Protein AF-A0A7G5IM42-F1 (afdb_monomer)

Structure (mmCIF, N/CA/C/O backbone):
data_AF-A0A7G5IM42-F1
#
_entry.id   AF-A0A7G5IM42-F1
#
loop_
_atom_site.group_PDB
_atom_site.id
_atom_site.type_symbol
_atom_site.label_atom_id
_atom_site.label_alt_id
_atom_site.label_comp_id
_atom_site.label_asym_id
_atom_site.label_entity_id
_atom_site.label_seq_id
_atom_site.pdbx_PDB_ins_code
_atom_site.Cartn_x
_atom_site.Cartn_y
_atom_site.Cartn_z
_atom_site.occupancy
_atom_site.B_iso_or_equiv
_atom_site.auth_seq_id
_atom_site.auth_comp_id
_atom_site.auth_asym_id
_atom_site.auth_atom_id
_atom_site.pdbx_PDB_model_num
ATOM 1 N N . MET A 1 1 ? 29.946 -33.349 -18.309 1.00 30.14 1 MET A N 1
ATOM 2 C CA . MET A 1 1 ? 29.446 -33.311 -19.700 1.00 30.14 1 MET A CA 1
ATOM 3 C C . MET A 1 1 ? 28.509 -32.118 -19.797 1.00 30.14 1 MET A C 1
ATOM 5 O O . MET A 1 1 ? 27.459 -32.143 -19.175 1.00 30.14 1 MET A O 1
ATOM 9 N N . ASN A 1 2 ? 28.968 -31.032 -20.428 1.00 26.09 2 ASN A N 1
ATOM 10 C CA . ASN A 1 2 ? 28.241 -29.763 -20.518 1.00 26.09 2 ASN A CA 1
ATOM 11 C C . ASN A 1 2 ? 27.103 -29.884 -21.534 1.00 26.09 2 ASN A C 1
ATOM 13 O O . ASN A 1 2 ? 27.356 -29.976 -22.734 1.00 26.09 2 ASN A O 1
ATOM 17 N N . SER A 1 3 ? 25.866 -29.864 -21.049 1.00 25.95 3 SER A N 1
ATOM 18 C CA . SER A 1 3 ? 24.672 -29.734 -21.879 1.00 25.95 3 SER A CA 1
ATOM 19 C C . SER A 1 3 ? 24.614 -28.312 -22.437 1.00 25.95 3 SER A C 1
ATOM 21 O O . SER A 1 3 ? 24.335 -27.360 -21.713 1.00 25.95 3 SER A O 1
ATOM 23 N N . ALA A 1 4 ? 24.940 -28.167 -23.720 1.00 30.94 4 ALA A N 1
ATOM 24 C CA . ALA A 1 4 ? 24.801 -26.926 -24.464 1.00 30.94 4 ALA A CA 1
ATOM 25 C C . ALA A 1 4 ? 23.310 -26.603 -24.648 1.00 30.94 4 ALA A C 1
ATOM 27 O O . ALA A 1 4 ? 22.618 -27.236 -25.444 1.00 30.94 4 ALA A O 1
ATOM 28 N N . THR A 1 5 ? 22.811 -25.626 -23.893 1.00 31.80 5 THR A N 1
ATOM 29 C CA . THR A 1 5 ? 21.487 -25.035 -24.095 1.00 31.80 5 THR A CA 1
ATOM 30 C C . THR A 1 5 ? 21.494 -24.292 -25.432 1.00 31.80 5 THR A C 1
ATOM 32 O O . THR A 1 5 ? 22.251 -23.342 -25.620 1.00 31.80 5 THR A O 1
ATOM 35 N N . HIS A 1 6 ? 20.703 -24.775 -26.385 1.00 40.12 6 HIS A N 1
ATOM 36 C CA . HIS A 1 6 ? 20.582 -24.238 -27.741 1.00 40.12 6 HIS A CA 1
ATOM 37 C C . HIS A 1 6 ? 20.163 -22.748 -27.726 1.00 40.12 6 HIS A C 1
ATOM 39 O O . HIS A 1 6 ? 19.198 -22.418 -27.032 1.00 40.12 6 HIS A O 1
ATOM 45 N N . PRO A 1 7 ? 20.819 -21.843 -28.480 1.00 46.72 7 PRO A N 1
ATOM 46 C CA . PRO A 1 7 ? 20.288 -20.504 -28.722 1.00 46.72 7 PRO A CA 1
ATOM 47 C C . PRO A 1 7 ? 19.037 -20.566 -29.626 1.00 46.72 7 PRO A C 1
ATOM 49 O O . PRO A 1 7 ? 18.953 -21.392 -30.529 1.00 46.72 7 PRO A O 1
ATOM 52 N N . MET A 1 8 ? 18.062 -19.708 -29.303 1.00 52.50 8 MET A N 1
ATOM 53 C CA . MET A 1 8 ? 16.699 -19.514 -29.846 1.00 52.50 8 MET A CA 1
ATOM 54 C C . MET A 1 8 ? 16.321 -20.117 -31.217 1.00 52.50 8 MET A C 1
ATOM 56 O O . MET A 1 8 ? 17.014 -19.933 -32.213 1.00 52.50 8 MET A O 1
ATOM 60 N N . ALA A 1 9 ? 15.087 -20.635 -31.305 1.00 45.53 9 ALA A N 1
ATOM 61 C CA . ALA A 1 9 ? 14.331 -20.738 -32.557 1.00 45.53 9 ALA A CA 1
ATOM 62 C C . ALA A 1 9 ? 13.643 -19.389 -32.860 1.00 45.53 9 ALA A C 1
ATOM 64 O O . ALA A 1 9 ? 12.803 -18.928 -32.083 1.00 45.53 9 ALA A O 1
ATOM 65 N N . ILE A 1 10 ? 14.014 -18.737 -33.964 1.00 52.78 10 ILE A N 1
ATOM 66 C CA . ILE A 1 10 ? 13.471 -17.435 -34.390 1.00 52.78 10 ILE A CA 1
ATOM 67 C C . ILE A 1 10 ? 12.559 -17.645 -35.609 1.00 52.78 10 ILE A C 1
ATOM 69 O O . ILE A 1 10 ? 12.854 -18.479 -36.464 1.00 52.78 10 ILE A O 1
ATOM 73 N N . GLY A 1 11 ? 11.442 -16.908 -35.654 1.00 48.94 11 GLY A N 1
ATOM 74 C CA . GLY A 1 11 ? 10.555 -16.800 -36.821 1.00 48.94 11 GLY A CA 1
ATOM 75 C C . GLY A 1 11 ? 11.180 -16.003 -37.976 1.00 48.94 11 GLY A C 1
ATOM 76 O O . GLY A 1 11 ? 12.297 -15.513 -37.849 1.00 48.94 11 GLY A O 1
ATOM 77 N N . GLU A 1 12 ? 10.465 -15.913 -39.103 1.00 47.50 12 GLU A N 1
ATOM 78 C CA . GLU A 1 12 ? 11.009 -15.543 -40.421 1.00 47.50 12 GLU A CA 1
ATOM 79 C C . GLU A 1 12 ? 11.880 -14.265 -40.478 1.00 47.50 12 GLU A C 1
ATOM 81 O O . GLU A 1 12 ? 11.541 -13.235 -39.884 1.00 47.50 12 GLU A O 1
ATOM 86 N N . PRO A 1 13 ? 12.970 -14.292 -41.274 1.00 50.22 13 PRO A N 1
ATOM 87 C CA . PRO A 1 13 ? 13.882 -13.174 -41.454 1.00 50.22 13 PRO A CA 1
ATOM 88 C C . PRO A 1 13 ? 13.286 -12.168 -42.441 1.00 50.22 13 PRO A C 1
ATOM 90 O O . PRO A 1 13 ? 13.592 -12.169 -43.630 1.00 50.22 13 PRO A O 1
ATOM 93 N N . ALA A 1 14 ? 12.432 -11.276 -41.953 1.00 49.34 14 ALA A N 1
ATOM 94 C CA . ALA A 1 14 ? 12.036 -10.114 -42.733 1.00 49.34 14 ALA A CA 1
ATOM 95 C C . ALA A 1 14 ? 11.824 -8.891 -41.837 1.00 49.34 14 ALA A C 1
ATOM 97 O O . ALA A 1 14 ? 10.707 -8.495 -41.522 1.00 49.34 14 ALA A O 1
ATOM 98 N N . LEU A 1 15 ? 12.911 -8.160 -41.571 1.00 54.78 15 LEU A N 1
ATOM 99 C CA . LEU A 1 15 ? 12.815 -6.704 -41.414 1.00 54.78 15 LEU A CA 1
ATOM 100 C C . LEU A 1 15 ? 12.564 -6.030 -42.783 1.00 54.78 15 LEU A C 1
ATOM 102 O O . LEU A 1 15 ? 12.930 -4.878 -42.994 1.00 54.78 15 LEU A O 1
ATOM 106 N N . ALA A 1 16 ? 11.920 -6.698 -43.739 1.00 47.19 16 ALA A N 1
ATOM 107 C CA . ALA A 1 16 ? 11.627 -6.167 -45.062 1.00 47.19 16 ALA A CA 1
ATOM 108 C C . ALA A 1 16 ? 10.122 -5.891 -45.178 1.00 47.19 16 ALA A C 1
ATOM 110 O O . ALA A 1 16 ? 9.322 -6.818 -45.157 1.00 47.19 16 ALA A O 1
ATOM 111 N N . GLY A 1 17 ? 9.760 -4.608 -45.283 1.00 45.75 17 GLY A N 1
ATOM 112 C CA . GLY A 1 17 ? 8.404 -4.160 -45.615 1.00 45.75 17 GLY A CA 1
ATOM 113 C C . GLY A 1 17 ? 7.797 -3.156 -44.630 1.00 45.75 17 GLY A C 1
ATOM 114 O O . GLY A 1 17 ? 7.563 -3.502 -43.478 1.00 45.75 17 GLY A O 1
ATOM 115 N N . GLY A 1 18 ? 7.518 -1.946 -45.134 1.00 47.78 18 GLY A N 1
ATOM 116 C CA . GLY A 1 18 ? 6.535 -0.992 -44.599 1.00 47.78 18 GLY A CA 1
ATOM 117 C C . GLY A 1 18 ? 7.008 -0.061 -43.482 1.00 47.78 18 GLY A C 1
ATOM 118 O O . GLY A 1 18 ? 7.550 -0.509 -42.486 1.00 47.78 18 GLY A O 1
ATOM 119 N N . ASP A 1 19 ? 6.741 1.233 -43.647 1.00 47.75 19 ASP A N 1
ATOM 120 C CA . ASP A 1 19 ? 6.700 2.269 -42.605 1.00 47.75 19 ASP A CA 1
ATOM 121 C C . ASP A 1 19 ? 8.033 2.721 -41.997 1.00 47.75 19 ASP A C 1
ATOM 123 O O . ASP A 1 19 ? 8.301 2.411 -40.848 1.00 47.75 19 ASP A O 1
ATOM 127 N N . GLY A 1 20 ? 8.843 3.484 -42.755 1.00 56.38 20 GLY A N 1
ATOM 128 C CA . GLY A 1 20 ? 9.668 4.649 -42.333 1.00 56.38 20 GLY A CA 1
ATOM 129 C C . GLY A 1 20 ? 10.532 4.630 -41.052 1.00 56.38 20 GLY A C 1
ATOM 130 O O . GLY A 1 20 ? 11.192 5.624 -40.750 1.00 56.38 20 GLY A O 1
ATOM 131 N N . LEU A 1 21 ? 10.545 3.548 -40.284 1.00 56.84 21 LEU A N 1
ATOM 132 C CA . LEU A 1 21 ? 11.098 3.456 -38.948 1.00 56.84 21 LEU A CA 1
ATOM 133 C C . LEU A 1 21 ? 12.557 3.012 -39.045 1.00 56.84 21 LEU A C 1
ATOM 135 O O . LEU A 1 21 ? 12.870 2.035 -39.736 1.00 56.84 21 LEU A O 1
ATOM 139 N N . PRO A 1 22 ? 13.474 3.687 -38.334 1.00 72.94 22 PRO A N 1
ATOM 140 C CA . PRO A 1 22 ? 14.873 3.298 -38.315 1.00 72.94 22 PRO A CA 1
ATOM 141 C C . PRO A 1 22 ? 15.066 1.825 -37.919 1.00 72.94 22 PRO A C 1
ATOM 143 O O . PRO A 1 22 ? 14.448 1.339 -36.975 1.00 72.94 22 PRO A O 1
ATOM 146 N N . LEU A 1 23 ? 15.998 1.126 -38.578 1.00 69.81 23 LEU A N 1
ATOM 147 C CA . LEU A 1 23 ? 16.261 -0.311 -38.372 1.00 69.81 23 LEU A CA 1
ATOM 148 C C . LEU A 1 23 ? 16.529 -0.701 -36.905 1.00 69.81 23 LEU A C 1
ATOM 150 O O . LEU A 1 23 ? 16.162 -1.792 -36.480 1.00 69.81 23 LEU A O 1
ATOM 154 N N . HIS A 1 24 ? 17.116 0.201 -36.110 1.00 71.38 24 HIS A N 1
ATOM 155 C CA . HIS A 1 24 ? 17.321 -0.025 -34.675 1.00 71.38 24 HIS A CA 1
ATOM 156 C C . HIS A 1 24 ? 16.005 -0.094 -33.885 1.00 71.38 24 HIS A C 1
ATOM 158 O O . HIS A 1 24 ? 15.920 -0.866 -32.939 1.00 71.38 24 HIS A O 1
ATOM 164 N N . VAL A 1 25 ? 14.979 0.677 -34.266 1.00 69.62 25 VAL A N 1
ATOM 165 C CA . VAL A 1 25 ? 13.656 0.670 -33.614 1.00 69.62 25 VAL A CA 1
ATOM 166 C C . VAL A 1 25 ? 12.950 -0.652 -33.892 1.00 69.62 25 VAL A C 1
ATOM 168 O O . VAL A 1 25 ? 12.466 -1.299 -32.974 1.00 69.62 25 VAL A O 1
ATOM 171 N N . ARG A 1 26 ? 13.008 -1.123 -35.138 1.00 71.88 26 ARG A N 1
ATOM 172 C CA . ARG A 1 26 ? 12.371 -2.382 -35.547 1.00 71.88 26 ARG A CA 1
ATOM 173 C C . ARG A 1 26 ? 13.014 -3.603 -34.890 1.00 71.88 26 ARG A C 1
ATOM 175 O O . ARG A 1 26 ? 12.310 -4.511 -34.460 1.00 71.88 26 ARG A O 1
ATOM 182 N N . LEU A 1 27 ? 14.343 -3.596 -34.752 1.00 80.62 27 LEU A N 1
ATOM 183 C CA . LEU A 1 27 ? 15.065 -4.623 -33.999 1.00 80.62 27 LEU A CA 1
ATOM 184 C C . LEU A 1 27 ? 14.654 -4.632 -32.516 1.00 80.62 27 LEU A C 1
ATOM 186 O O . LEU A 1 27 ? 14.473 -5.701 -31.938 1.00 80.62 27 LEU A O 1
ATOM 190 N N . LYS A 1 28 ? 14.464 -3.454 -31.904 1.00 79.94 28 LYS A N 1
ATOM 191 C CA . LYS A 1 28 ? 13.975 -3.346 -30.520 1.00 79.94 28 LYS A CA 1
ATOM 192 C C . LYS A 1 28 ? 12.569 -3.913 -30.376 1.00 79.94 28 LYS A C 1
ATOM 194 O O . LYS A 1 28 ? 12.343 -4.716 -29.475 1.00 79.94 28 LYS A O 1
ATOM 199 N N . ASP A 1 29 ? 11.658 -3.540 -31.268 1.00 75.81 29 ASP A N 1
ATOM 200 C CA . ASP A 1 29 ? 10.269 -3.999 -31.226 1.00 75.81 29 ASP A CA 1
ATOM 201 C C . ASP A 1 29 ? 10.167 -5.517 -31.382 1.00 75.81 29 ASP A C 1
ATOM 203 O O . ASP A 1 29 ? 9.409 -6.159 -30.657 1.00 75.81 29 ASP A O 1
ATOM 207 N N . GLU A 1 30 ? 10.971 -6.119 -32.262 1.00 80.94 30 GLU A N 1
ATOM 208 C CA . GLU A 1 30 ? 11.004 -7.574 -32.423 1.00 80.94 30 GLU A CA 1
ATOM 209 C C . GLU A 1 30 ? 11.494 -8.289 -31.160 1.00 80.94 30 GLU A C 1
ATOM 211 O O . GLU A 1 30 ? 10.894 -9.279 -30.724 1.00 80.94 30 GLU A O 1
ATOM 216 N N . ILE A 1 31 ? 12.540 -7.751 -30.523 1.00 80.06 31 ILE A N 1
ATOM 217 C CA . ILE A 1 31 ? 13.049 -8.295 -29.264 1.00 80.06 31 ILE A CA 1
ATOM 218 C C . ILE A 1 31 ? 11.988 -8.179 -28.164 1.00 80.06 31 ILE A C 1
ATOM 220 O O . ILE A 1 31 ? 11.685 -9.164 -27.492 1.00 80.06 31 ILE A O 1
ATOM 224 N N . ILE A 1 32 ? 11.348 -7.015 -28.035 1.00 75.38 32 ILE A N 1
ATOM 225 C CA . ILE A 1 32 ? 10.284 -6.771 -27.052 1.00 75.38 32 ILE A CA 1
ATOM 226 C C . ILE A 1 32 ? 9.081 -7.694 -27.292 1.00 75.38 32 ILE A C 1
ATOM 228 O O . ILE A 1 32 ? 8.549 -8.264 -26.337 1.00 75.38 32 ILE A O 1
ATOM 232 N N . ARG A 1 33 ? 8.655 -7.892 -28.548 1.00 75.56 33 ARG A N 1
ATOM 233 C CA . ARG A 1 33 ? 7.572 -8.829 -28.899 1.00 75.56 33 ARG A CA 1
ATOM 234 C C . ARG A 1 33 ? 7.917 -10.264 -28.513 1.00 75.56 33 ARG A C 1
ATOM 236 O O . ARG A 1 33 ? 7.066 -10.968 -27.969 1.00 75.56 33 ARG A O 1
ATOM 243 N N . GLY A 1 34 ? 9.156 -10.693 -28.746 1.00 73.94 34 GLY A N 1
ATOM 244 C CA . GLY A 1 34 ? 9.619 -12.025 -28.358 1.00 73.94 34 GLY A CA 1
ATOM 245 C C . GLY A 1 34 ? 9.649 -12.238 -26.842 1.00 73.94 34 GLY A C 1
ATOM 246 O O . GLY A 1 34 ? 9.213 -13.286 -26.372 1.00 73.94 34 GLY A O 1
ATOM 247 N N . VAL A 1 35 ? 10.072 -11.232 -26.070 1.00 72.75 35 VAL A N 1
ATOM 248 C CA . VAL A 1 35 ? 10.015 -11.289 -24.598 1.00 72.75 35 VAL A CA 1
ATOM 249 C C . VAL A 1 35 ? 8.563 -11.328 -24.106 1.00 72.75 35 VAL A C 1
ATOM 251 O O . VAL A 1 35 ? 8.205 -12.186 -23.306 1.00 72.75 35 VAL A O 1
ATOM 254 N N . ARG A 1 36 ? 7.690 -10.448 -24.617 1.00 68.12 36 ARG A N 1
ATOM 255 C CA . ARG A 1 36 ? 6.281 -10.355 -24.181 1.00 68.12 36 ARG A CA 1
ATOM 256 C C . ARG A 1 36 ? 5.444 -11.588 -24.512 1.00 68.12 36 ARG A C 1
ATOM 258 O O . ARG A 1 36 ? 4.561 -11.939 -23.742 1.00 68.12 36 ARG A O 1
ATOM 265 N N . SER A 1 37 ? 5.709 -12.227 -25.648 1.00 69.69 37 SER A N 1
ATOM 266 C CA . SER A 1 37 ? 5.020 -13.460 -26.058 1.00 69.69 37 SER A CA 1
ATOM 267 C C . SER A 1 37 ? 5.516 -14.709 -25.319 1.00 69.69 37 SER A C 1
ATOM 269 O O . SER A 1 37 ? 4.988 -15.792 -25.545 1.00 69.69 37 SER A O 1
ATOM 271 N N . GLY A 1 38 ? 6.541 -14.587 -24.466 1.00 68.25 38 GLY A N 1
ATOM 272 C CA . GLY A 1 38 ? 7.175 -15.723 -23.793 1.00 68.25 38 GLY A CA 1
ATOM 273 C C . GLY A 1 38 ? 8.080 -16.563 -24.701 1.00 68.25 38 GLY A C 1
ATOM 274 O O . GLY A 1 38 ? 8.662 -17.540 -24.234 1.00 68.25 38 GLY A O 1
ATOM 275 N N . ARG A 1 39 ? 8.249 -16.175 -25.976 1.00 74.88 39 ARG A N 1
ATOM 276 C CA . ARG A 1 39 ? 9.179 -16.815 -26.923 1.00 74.88 39 ARG A CA 1
ATOM 277 C C . ARG A 1 39 ? 10.628 -16.702 -26.445 1.00 74.88 39 ARG A C 1
ATOM 279 O O . ARG A 1 39 ? 11.421 -17.609 -26.679 1.00 74.88 39 ARG A O 1
ATOM 286 N N . PHE A 1 40 ? 10.968 -15.602 -25.774 1.00 79.06 40 PHE A N 1
ATOM 287 C CA . PHE A 1 40 ? 12.271 -15.388 -25.149 1.00 79.06 40 PHE A CA 1
ATOM 288 C C . PHE A 1 40 ? 12.130 -15.512 -23.631 1.00 79.06 40 PHE A C 1
ATOM 290 O O . PHE A 1 40 ? 11.517 -14.664 -22.984 1.00 79.06 40 PHE A O 1
ATOM 297 N N . GLN A 1 41 ? 12.671 -16.594 -23.068 1.00 73.88 41 GLN A N 1
ATOM 298 C CA . GLN A 1 41 ? 12.570 -16.872 -21.637 1.00 73.88 41 GLN A CA 1
ATOM 299 C C . GLN A 1 41 ? 13.534 -15.999 -20.827 1.00 73.88 41 GLN A C 1
ATOM 301 O O . GLN A 1 41 ? 14.668 -15.753 -21.242 1.00 73.88 41 GLN A O 1
ATOM 306 N N . ALA A 1 42 ? 13.102 -15.575 -19.641 1.00 72.25 42 ALA A N 1
ATOM 307 C CA . ALA A 1 42 ? 13.937 -14.883 -18.663 1.00 72.25 42 ALA A CA 1
ATOM 308 C C . ALA A 1 42 ? 15.260 -15.626 -18.403 1.00 72.25 42 ALA A C 1
ATOM 310 O O . ALA A 1 42 ? 15.268 -16.844 -18.231 1.00 72.25 42 ALA A O 1
ATOM 311 N N . GLY A 1 43 ? 16.378 -14.898 -18.374 1.00 75.75 43 GLY A N 1
ATOM 312 C CA . GLY A 1 43 ? 17.709 -15.460 -18.126 1.00 75.75 43 GLY A CA 1
ATOM 313 C C . GLY A 1 43 ? 18.301 -16.260 -19.292 1.00 75.75 43 GLY A C 1
ATOM 314 O O . GLY A 1 43 ? 19.457 -16.678 -19.209 1.00 75.75 43 GLY A O 1
ATOM 315 N N . SER A 1 44 ? 17.560 -16.456 -20.390 1.00 81.00 44 SER A N 1
ATOM 316 C CA . SER A 1 44 ? 18.113 -17.075 -21.598 1.00 81.00 44 SER A CA 1
ATOM 317 C C . SER A 1 44 ? 19.034 -16.0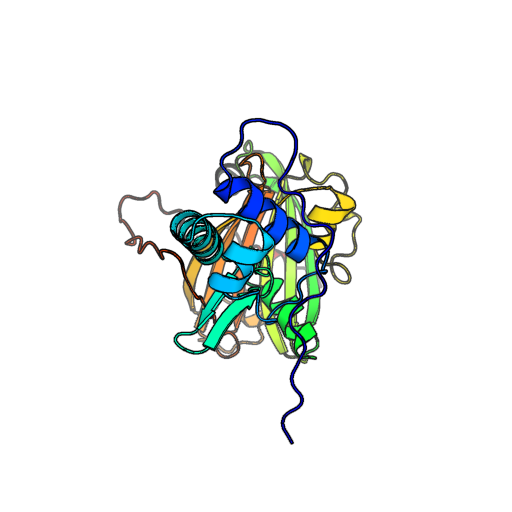95 -22.343 1.00 81.00 44 SER A C 1
ATOM 319 O O . SER A 1 44 ? 18.768 -14.888 -22.364 1.00 81.00 44 SER A O 1
ATOM 321 N N . PRO A 1 45 ? 20.146 -16.569 -22.932 1.00 83.50 45 PRO A N 1
ATOM 322 C CA . PRO A 1 45 ? 21.004 -15.724 -23.753 1.00 83.50 45 PRO A CA 1
ATOM 323 C C . PRO A 1 45 ? 20.279 -15.320 -25.040 1.00 83.50 45 PRO A C 1
ATOM 325 O O . PRO A 1 45 ? 19.633 -16.150 -25.683 1.00 83.50 45 PRO A O 1
ATOM 328 N N . ILE A 1 46 ? 20.427 -14.058 -25.445 1.00 86.06 46 ILE A N 1
ATOM 329 C CA . ILE A 1 46 ? 20.079 -13.648 -26.810 1.00 86.06 46 ILE A CA 1
ATOM 330 C C . ILE A 1 46 ? 21.233 -13.971 -27.766 1.00 86.06 46 ILE A C 1
ATOM 332 O O . ILE A 1 46 ? 22.354 -14.254 -27.336 1.00 86.06 46 ILE A O 1
ATOM 336 N N . LEU A 1 47 ? 20.966 -13.896 -29.072 1.00 85.12 47 LEU A N 1
ATOM 337 C CA . LEU A 1 47 ? 22.013 -13.963 -30.091 1.00 85.12 47 LEU A CA 1
ATOM 338 C C . LEU A 1 47 ? 23.087 -12.894 -29.840 1.00 85.12 47 LEU A C 1
ATOM 340 O O . LEU A 1 47 ? 22.789 -11.770 -29.425 1.00 85.12 47 LEU A O 1
ATOM 344 N N . SER A 1 48 ? 24.339 -13.236 -30.132 1.00 84.75 48 SER A N 1
ATOM 345 C CA . SER A 1 48 ? 25.453 -12.292 -30.068 1.00 84.75 48 SER A CA 1
ATOM 346 C C . SER A 1 48 ? 25.269 -11.137 -31.057 1.00 84.75 48 SER A C 1
ATOM 348 O O . SER A 1 48 ? 24.559 -11.254 -32.056 1.00 84.75 48 SER A O 1
ATOM 350 N N . GLU A 1 49 ? 25.970 -10.018 -30.834 1.00 86.19 49 GLU A N 1
ATOM 351 C CA . GLU A 1 49 ? 25.944 -8.877 -31.765 1.00 86.19 49 GLU A CA 1
ATOM 352 C C . GLU A 1 49 ? 26.223 -9.299 -33.213 1.00 86.19 49 GLU A C 1
ATOM 354 O O . GLU A 1 49 ? 25.583 -8.793 -34.131 1.00 86.19 49 GLU A O 1
ATOM 359 N N . ARG A 1 50 ? 27.172 -10.224 -33.413 1.00 83.31 50 ARG A N 1
ATOM 360 C CA . ARG A 1 50 ? 27.551 -10.728 -34.738 1.00 83.31 50 ARG A CA 1
ATOM 361 C C . ARG A 1 50 ? 26.404 -11.507 -35.378 1.00 83.31 50 ARG A C 1
ATOM 363 O O . ARG A 1 50 ? 26.052 -11.229 -36.517 1.00 83.31 50 ARG A O 1
ATOM 370 N N . GLU A 1 51 ? 25.799 -12.421 -34.630 1.00 82.56 51 GLU A N 1
ATOM 371 C CA . GLU A 1 51 ? 24.673 -13.232 -35.103 1.00 82.56 51 GLU A CA 1
ATOM 372 C C . GLU A 1 51 ? 23.437 -12.368 -35.387 1.00 82.56 51 GLU A C 1
ATOM 374 O O . GLU A 1 51 ? 22.747 -12.594 -36.373 1.00 82.56 51 GLU A O 1
ATOM 379 N N . LEU A 1 52 ? 23.188 -11.322 -34.592 1.00 83.62 52 LEU A N 1
ATOM 380 C CA . LEU A 1 52 ? 22.120 -10.352 -34.855 1.00 83.62 52 LEU A CA 1
ATOM 381 C C . LEU A 1 52 ? 22.383 -9.517 -36.115 1.00 83.62 52 LEU A C 1
ATOM 383 O O . LEU A 1 52 ? 21.441 -9.228 -36.851 1.00 83.62 52 LEU A O 1
ATOM 387 N N . CYS A 1 53 ? 23.639 -9.140 -36.383 1.00 84.25 53 CYS A N 1
ATOM 388 C CA . CYS A 1 53 ? 24.005 -8.455 -37.628 1.00 84.25 53 CYS A CA 1
ATOM 389 C C . CYS A 1 53 ? 23.734 -9.341 -38.849 1.00 84.25 53 CYS A C 1
ATOM 391 O O . CYS A 1 53 ? 23.170 -8.864 -39.830 1.00 84.25 53 CYS A O 1
ATOM 393 N N . GLU A 1 54 ? 24.121 -10.618 -38.772 1.00 81.12 54 GLU A N 1
ATOM 394 C CA . GLU A 1 54 ? 23.944 -11.607 -39.842 1.00 81.12 54 GLU A CA 1
ATOM 395 C C . GLU A 1 54 ? 22.463 -11.933 -40.069 1.00 81.12 54 GLU A C 1
ATOM 397 O O . GLU A 1 54 ? 21.994 -11.915 -41.204 1.00 81.12 54 GLU A O 1
ATOM 402 N N . HIS A 1 55 ? 21.710 -12.166 -38.994 1.00 75.44 55 HIS A N 1
ATOM 403 C CA . HIS A 1 55 ? 20.314 -12.594 -39.065 1.00 75.44 55 HIS A CA 1
ATOM 404 C C . HIS A 1 55 ? 19.368 -11.487 -39.551 1.00 75.44 55 HIS A C 1
ATOM 406 O O . HIS A 1 55 ? 18.444 -11.747 -40.316 1.00 75.44 55 HIS A O 1
ATOM 412 N N . TYR A 1 56 ? 19.601 -10.244 -39.121 1.00 73.44 56 TYR A N 1
ATOM 413 C CA . TYR A 1 56 ? 18.729 -9.107 -39.430 1.00 73.44 56 TYR A CA 1
ATOM 414 C C . TYR A 1 56 ? 19.294 -8.164 -40.505 1.00 73.44 56 TYR A C 1
ATOM 416 O O . TYR A 1 56 ? 18.666 -7.149 -40.801 1.00 73.44 56 TYR A O 1
ATOM 424 N N . ALA A 1 57 ? 20.461 -8.481 -41.083 1.00 78.12 57 ALA A N 1
ATOM 425 C CA . ALA A 1 57 ? 21.155 -7.674 -42.093 1.00 78.12 57 ALA A CA 1
ATOM 426 C C . ALA A 1 57 ? 21.319 -6.191 -41.689 1.00 78.12 57 ALA A C 1
ATOM 428 O O . ALA A 1 57 ? 21.094 -5.268 -42.474 1.00 78.12 57 ALA A O 1
ATOM 429 N N . VAL A 1 58 ? 21.707 -5.950 -40.434 1.00 81.44 58 VAL A N 1
ATOM 430 C CA . VAL A 1 58 ? 21.869 -4.611 -39.841 1.00 81.44 58 VAL A CA 1
ATOM 431 C C . VAL A 1 58 ? 23.324 -4.337 -39.468 1.00 81.44 58 VAL A C 1
ATOM 433 O O . VAL A 1 58 ? 24.083 -5.243 -39.132 1.00 81.44 58 VAL A O 1
ATOM 436 N N . SER A 1 59 ? 23.725 -3.061 -39.490 1.00 84.88 59 SER A N 1
ATOM 437 C CA . SER A 1 59 ? 25.087 -2.677 -39.104 1.00 84.88 59 SER A CA 1
ATOM 438 C C . SER A 1 59 ? 25.367 -2.972 -37.625 1.00 84.88 59 SER A C 1
ATOM 440 O O . SER A 1 59 ? 24.486 -2.854 -36.767 1.00 84.88 59 SER A O 1
ATOM 442 N N . ARG A 1 60 ? 26.632 -3.245 -37.289 1.00 86.00 60 ARG A N 1
ATOM 443 C CA . ARG A 1 60 ? 27.054 -3.454 -35.895 1.00 86.00 60 ARG A CA 1
ATOM 444 C C . ARG A 1 60 ? 26.744 -2.257 -34.997 1.00 86.00 60 ARG A C 1
ATOM 446 O O . ARG A 1 60 ? 26.355 -2.438 -33.848 1.00 86.00 60 ARG A O 1
ATOM 453 N N . THR A 1 61 ? 26.859 -1.037 -35.518 1.00 84.19 61 THR A N 1
ATOM 454 C CA . THR A 1 61 ? 26.508 0.197 -34.795 1.00 84.19 61 THR A CA 1
ATOM 455 C C . THR A 1 61 ? 25.014 0.242 -34.461 1.00 84.19 61 THR A C 1
ATOM 457 O O . THR A 1 61 ? 24.634 0.629 -33.358 1.00 84.19 61 THR A O 1
ATOM 460 N N . THR A 1 62 ? 24.165 -0.214 -35.385 1.00 81.25 62 THR A N 1
ATOM 461 C CA . THR A 1 62 ? 22.710 -0.324 -35.212 1.00 81.25 62 THR A CA 1
ATOM 462 C C . THR A 1 62 ? 22.338 -1.361 -34.153 1.00 81.25 62 THR A C 1
ATOM 464 O O . THR A 1 62 ? 21.540 -1.055 -33.268 1.00 81.25 62 THR A O 1
ATOM 467 N N . VAL A 1 63 ? 22.953 -2.549 -34.196 1.00 86.62 63 VAL A N 1
ATOM 468 C CA . VAL A 1 63 ? 22.739 -3.611 -33.197 1.00 86.62 63 VAL A CA 1
ATOM 469 C C . VAL A 1 63 ? 23.205 -3.167 -31.817 1.00 86.62 63 VAL A C 1
ATOM 471 O O . VAL A 1 63 ? 22.451 -3.276 -30.855 1.00 86.62 63 VAL A O 1
ATOM 474 N N . ARG A 1 64 ? 24.411 -2.591 -31.714 1.00 85.69 64 ARG A N 1
ATOM 475 C CA . ARG A 1 64 ? 24.946 -2.082 -30.443 1.00 85.69 64 ARG A CA 1
ATOM 476 C C . ARG A 1 64 ? 24.047 -1.024 -29.827 1.00 85.69 64 ARG A C 1
ATOM 478 O O . ARG A 1 64 ? 23.807 -1.075 -28.627 1.00 85.69 64 ARG A O 1
ATOM 485 N N . LYS A 1 65 ? 23.526 -0.099 -30.639 1.00 82.25 65 LYS A N 1
ATOM 486 C CA . LYS A 1 65 ? 22.571 0.911 -30.173 1.00 82.25 65 LYS A CA 1
ATOM 487 C C . LYS A 1 65 ? 21.273 0.269 -29.676 1.00 82.25 65 LYS A C 1
ATOM 489 O O . LYS A 1 65 ? 20.829 0.588 -28.583 1.00 82.25 65 LYS A O 1
ATOM 494 N N . ALA A 1 66 ? 20.693 -0.662 -30.435 1.00 82.12 66 ALA A N 1
ATOM 495 C CA . ALA A 1 66 ? 19.464 -1.347 -30.038 1.00 82.12 66 ALA A CA 1
ATOM 496 C C . ALA A 1 66 ? 19.632 -2.148 -28.735 1.00 82.12 66 ALA A C 1
ATOM 498 O O . ALA A 1 66 ? 18.791 -2.048 -27.846 1.00 82.12 66 ALA A O 1
ATOM 499 N N . ILE A 1 67 ? 20.732 -2.894 -28.595 1.00 87.31 67 ILE A N 1
ATOM 500 C CA . ILE A 1 67 ? 21.047 -3.636 -27.368 1.00 87.31 67 ILE A CA 1
ATOM 501 C C . ILE A 1 67 ? 21.275 -2.673 -26.204 1.00 87.31 67 ILE A C 1
ATOM 503 O O . ILE A 1 67 ? 20.709 -2.887 -25.139 1.00 87.31 67 ILE A O 1
ATOM 507 N N . ALA A 1 68 ? 22.059 -1.607 -26.393 1.00 80.19 68 ALA A N 1
ATOM 508 C CA . ALA A 1 68 ? 22.302 -0.618 -25.346 1.00 80.19 68 ALA A CA 1
ATOM 509 C C . ALA A 1 68 ? 20.994 0.023 -24.861 1.00 80.19 68 ALA A C 1
ATOM 511 O O . ALA A 1 68 ? 20.776 0.109 -23.656 1.00 80.19 68 ALA A O 1
ATOM 512 N N . ASP A 1 69 ? 20.098 0.388 -25.781 1.00 76.38 69 ASP A N 1
ATOM 513 C CA . ASP A 1 69 ? 18.778 0.923 -25.449 1.00 76.38 69 ASP A CA 1
ATOM 514 C C . ASP A 1 69 ? 17.921 -0.088 -24.672 1.00 76.38 69 ASP A C 1
ATOM 516 O O . ASP A 1 69 ? 17.226 0.290 -23.735 1.00 76.38 69 ASP A O 1
ATOM 520 N N . LEU A 1 70 ? 17.940 -1.369 -25.055 1.00 77.69 70 LEU A N 1
ATOM 521 C CA . LEU A 1 70 ? 17.165 -2.423 -24.389 1.00 77.69 70 LEU A CA 1
ATOM 522 C C . LEU A 1 70 ? 17.735 -2.795 -23.018 1.00 77.69 70 LEU A C 1
ATOM 524 O O . LEU A 1 70 ? 16.967 -3.104 -22.111 1.00 77.69 70 LEU A O 1
ATOM 528 N N . VAL A 1 71 ? 19.058 -2.738 -22.858 1.00 78.81 71 VAL A N 1
ATOM 529 C CA . VAL A 1 71 ? 19.728 -2.882 -21.561 1.00 78.81 71 VAL A CA 1
ATOM 530 C C . VAL A 1 71 ? 19.391 -1.695 -20.666 1.00 78.81 71 VAL A C 1
ATOM 532 O O . VAL A 1 71 ? 19.013 -1.881 -19.514 1.00 78.81 71 VAL A O 1
ATOM 535 N N . HIS A 1 72 ? 19.454 -0.475 -21.204 1.00 68.94 72 HIS A N 1
ATOM 536 C CA . HIS A 1 72 ? 19.070 0.733 -20.479 1.00 68.94 72 HIS A CA 1
ATOM 537 C C . HIS A 1 72 ? 17.591 0.711 -20.061 1.00 68.94 72 HIS A C 1
ATOM 539 O O . HIS A 1 72 ? 17.262 1.085 -18.941 1.00 68.94 72 HIS A O 1
ATOM 545 N N . ALA A 1 73 ? 16.709 0.221 -20.934 1.00 60.88 73 ALA A N 1
ATOM 546 C CA . ALA A 1 73 ? 15.279 0.081 -20.673 1.00 60.88 73 ALA A CA 1
ATOM 547 C C . ALA A 1 73 ? 14.905 -1.171 -19.848 1.00 60.88 73 ALA A C 1
ATOM 549 O O . ALA A 1 73 ? 13.719 -1.422 -19.645 1.00 60.88 73 ALA A O 1
ATOM 550 N N . GLY A 1 74 ? 15.881 -1.970 -19.396 1.00 63.97 74 GLY A N 1
ATOM 551 C CA . GLY A 1 74 ? 15.656 -3.118 -18.510 1.00 63.97 74 GLY A CA 1
ATOM 552 C C . GLY A 1 74 ? 15.047 -4.363 -19.167 1.00 63.97 74 GLY A C 1
ATOM 553 O O . GLY A 1 74 ? 14.633 -5.275 -18.461 1.00 63.97 74 GLY A O 1
ATOM 554 N N . TRP A 1 75 ? 14.991 -4.431 -20.502 1.00 70.81 75 TRP A N 1
ATOM 555 C CA . TRP A 1 75 ? 14.539 -5.622 -21.241 1.00 70.81 75 TRP A CA 1
ATOM 556 C C . TRP A 1 75 ? 15.630 -6.690 -21.364 1.00 70.81 75 TRP A C 1
ATOM 558 O O . TRP A 1 75 ? 15.331 -7.871 -21.536 1.00 70.81 75 TRP A O 1
ATOM 568 N N . LEU A 1 76 ? 16.897 -6.280 -21.291 1.00 83.44 76 LEU A N 1
ATOM 569 C CA . LEU A 1 76 ? 18.078 -7.136 -21.387 1.00 83.44 76 LEU A CA 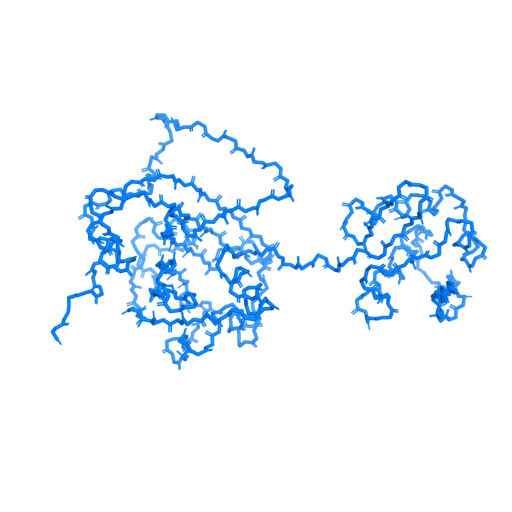1
ATOM 570 C C . LEU A 1 76 ? 19.080 -6.781 -20.280 1.00 83.44 76 LEU A C 1
ATOM 572 O O . LEU A 1 76 ? 19.059 -5.674 -19.747 1.00 83.44 76 LEU A O 1
ATOM 576 N N . TYR A 1 77 ? 20.016 -7.679 -19.988 1.00 77.38 77 TYR A N 1
ATOM 577 C CA . TYR A 1 77 ? 21.219 -7.355 -19.215 1.00 77.38 77 TYR A CA 1
ATOM 578 C C . TYR A 1 77 ? 22.456 -7.977 -19.860 1.00 77.38 77 TYR A C 1
ATOM 580 O O . TYR A 1 77 ? 22.391 -9.032 -20.491 1.00 77.38 77 TYR A O 1
ATOM 588 N N . SER A 1 78 ? 23.600 -7.316 -19.703 1.00 80.88 78 SER A N 1
ATOM 589 C CA . SER A 1 78 ? 24.874 -7.773 -20.261 1.00 80.88 78 SER A CA 1
ATOM 590 C C . SER A 1 78 ? 25.811 -8.224 -19.152 1.00 80.88 78 SER A C 1
ATOM 592 O O . SER A 1 78 ? 26.020 -7.508 -18.175 1.00 80.88 78 SER A O 1
ATOM 594 N N . VAL A 1 79 ? 26.417 -9.396 -19.326 1.00 77.75 79 VAL A N 1
ATOM 595 C CA . VAL A 1 79 ? 27.446 -9.923 -18.428 1.00 77.75 79 VAL A CA 1
ATOM 596 C C . VAL A 1 79 ? 28.769 -9.942 -19.180 1.00 77.75 79 VAL A C 1
ATOM 598 O O . VAL A 1 79 ? 28.911 -10.623 -20.200 1.00 77.75 79 VAL A O 1
ATOM 601 N N . SER A 1 80 ? 29.743 -9.178 -18.678 1.00 75.44 80 SER A N 1
ATOM 602 C CA . SER A 1 80 ? 31.055 -9.042 -19.317 1.00 75.44 80 SER A CA 1
ATOM 603 C C . SER A 1 80 ? 31.692 -10.414 -19.562 1.00 75.44 80 SER A C 1
ATOM 605 O O . SER A 1 80 ? 31.750 -11.252 -18.662 1.00 75.44 80 SER A O 1
ATOM 607 N N . GLY A 1 81 ? 32.106 -10.665 -20.806 1.00 76.81 81 GLY A N 1
ATOM 608 C CA . GLY A 1 81 ? 32.702 -11.934 -21.236 1.00 76.81 81 GLY A CA 1
ATOM 609 C C . GLY A 1 81 ? 31.742 -13.125 -21.363 1.00 76.81 81 GLY A C 1
ATOM 610 O O . GLY A 1 81 ? 32.181 -14.184 -21.799 1.00 76.81 81 GLY A O 1
ATOM 611 N N . LYS A 1 82 ? 30.453 -12.982 -21.015 1.00 74.44 82 LYS A N 1
ATOM 612 C CA . LYS A 1 82 ? 29.456 -14.070 -21.090 1.00 74.44 82 LYS A CA 1
ATOM 613 C C . LYS A 1 82 ? 28.321 -13.813 -22.083 1.00 74.44 82 LYS A C 1
ATOM 615 O O . LYS A 1 82 ? 27.699 -14.771 -22.524 1.00 74.44 82 LYS A O 1
ATOM 620 N N . GLY A 1 83 ? 28.074 -12.555 -22.449 1.00 84.38 83 GLY A N 1
ATOM 621 C CA . GLY A 1 83 ? 27.084 -12.178 -23.461 1.00 84.38 83 GLY A CA 1
ATOM 622 C C . GLY A 1 83 ? 25.935 -11.340 -22.905 1.00 84.38 83 GLY A C 1
ATOM 623 O O . GLY A 1 83 ? 26.021 -10.793 -21.802 1.00 84.38 83 GLY A O 1
ATOM 624 N N . THR A 1 84 ? 24.870 -11.224 -23.692 1.00 83.25 84 THR A N 1
ATOM 625 C CA . THR A 1 84 ? 23.650 -10.493 -23.336 1.00 83.25 84 THR A CA 1
ATOM 626 C C . THR A 1 84 ? 22.512 -11.483 -23.156 1.00 83.25 84 THR A C 1
ATOM 628 O O . THR A 1 84 ? 22.368 -12.435 -23.921 1.00 83.25 84 THR A O 1
ATOM 631 N N . PHE A 1 85 ? 21.708 -11.257 -22.131 1.00 84.69 85 PHE A N 1
ATOM 632 C CA . PHE A 1 85 ? 20.659 -12.160 -21.698 1.00 84.69 85 PHE A CA 1
ATOM 633 C C . PHE A 1 85 ? 19.340 -11.405 -21.641 1.00 84.69 85 PHE A C 1
ATOM 635 O O . PHE A 1 85 ? 19.308 -10.199 -21.373 1.00 84.69 85 PHE A O 1
ATOM 642 N N . VAL A 1 86 ? 18.254 -12.130 -21.893 1.00 83.50 86 VAL A N 1
ATOM 643 C CA . VAL A 1 86 ? 16.896 -11.656 -21.647 1.00 83.50 86 VAL A CA 1
ATOM 644 C C . VAL A 1 86 ? 16.814 -11.354 -20.166 1.00 83.50 86 VAL A C 1
ATOM 646 O O . VAL A 1 86 ? 16.985 -12.258 -19.341 1.00 83.50 86 VAL A O 1
ATOM 649 N N . ALA A 1 87 ? 16.596 -10.085 -19.818 1.00 74.69 87 ALA A N 1
ATOM 650 C CA . ALA A 1 87 ? 16.269 -9.780 -18.442 1.00 74.69 87 ALA A CA 1
ATOM 651 C C . ALA A 1 87 ? 15.048 -10.618 -18.101 1.00 74.69 87 ALA A C 1
ATOM 653 O O . ALA A 1 87 ? 14.147 -10.774 -18.932 1.00 74.69 87 ALA A O 1
ATOM 654 N N . SER A 1 88 ? 14.998 -11.161 -16.883 1.00 60.69 88 SER A N 1
ATOM 655 C CA . SER A 1 88 ? 13.681 -11.430 -16.322 1.00 60.69 88 SER A CA 1
ATOM 656 C C . SER A 1 88 ? 12.848 -10.205 -16.651 1.00 60.69 88 SER A C 1
ATOM 658 O O . SER A 1 88 ? 13.385 -9.107 -16.431 1.00 60.69 88 SER A O 1
ATOM 660 N N . PRO A 1 89 ? 11.637 -10.355 -17.250 1.00 43.53 89 PRO A N 1
ATOM 661 C CA . PRO A 1 89 ? 10.776 -9.196 -17.421 1.00 43.53 89 PRO A CA 1
ATOM 662 C C . PRO A 1 89 ? 10.898 -8.480 -16.096 1.00 43.53 89 PRO A C 1
ATOM 664 O O . PRO A 1 89 ? 10.880 -9.205 -15.084 1.00 43.53 89 PRO A O 1
ATOM 667 N N . PRO A 1 90 ? 11.163 -7.154 -16.069 1.00 35.12 90 PRO A N 1
ATOM 668 C CA . PRO A 1 90 ? 11.058 -6.477 -14.803 1.00 35.12 90 PRO A CA 1
ATOM 669 C C . PRO A 1 90 ? 9.737 -7.017 -14.307 1.00 35.12 90 PRO A C 1
ATOM 671 O O . PRO A 1 90 ? 8.706 -6.878 -14.987 1.00 35.12 90 PRO A O 1
ATOM 674 N N . LEU A 1 91 ? 9.761 -7.758 -13.191 1.00 33.75 91 LEU A N 1
ATOM 675 C CA . LEU A 1 91 ? 8.536 -7.809 -12.458 1.00 33.75 91 LEU A CA 1
ATOM 676 C C . LEU A 1 91 ? 8.225 -6.312 -12.413 1.00 33.75 91 LEU A C 1
ATOM 678 O O . LEU A 1 91 ? 9.112 -5.473 -12.179 1.00 33.75 91 LEU A O 1
ATOM 682 N N . LYS A 1 92 ? 7.026 -5.932 -12.830 1.00 32.34 92 LYS A N 1
ATOM 683 C CA . LYS A 1 92 ? 6.505 -4.666 -12.355 1.00 32.34 92 LYS A CA 1
ATOM 684 C C . LYS A 1 92 ? 6.440 -4.882 -10.834 1.00 32.34 92 LYS A C 1
ATOM 686 O O . LYS A 1 92 ? 5.420 -5.299 -10.310 1.00 32.34 92 LYS A O 1
ATOM 691 N N . GLN A 1 93 ? 7.613 -4.793 -10.214 1.00 30.80 93 GLN A N 1
ATOM 692 C CA . GLN A 1 93 ? 8.047 -5.213 -8.900 1.00 30.80 93 GLN A CA 1
ATOM 693 C C . GLN A 1 93 ? 8.451 -3.910 -8.272 1.00 30.80 93 GLN A C 1
ATOM 695 O O . GLN A 1 93 ? 9.457 -3.324 -8.648 1.00 30.80 93 GLN A O 1
ATOM 700 N N . GLU A 1 94 ? 7.669 -3.321 -7.408 1.00 38.94 94 GLU A N 1
ATOM 701 C CA . GLU A 1 94 ? 6.255 -3.466 -7.138 1.00 38.94 94 GLU A CA 1
ATOM 702 C C . GLU A 1 94 ? 5.896 -2.039 -6.742 1.00 38.94 94 GLU A C 1
ATOM 704 O O . GLU A 1 94 ? 6.623 -1.428 -5.954 1.00 38.94 94 GLU A O 1
ATOM 709 N N . ILE A 1 95 ? 4.800 -1.471 -7.239 1.00 37.03 95 ILE A N 1
ATOM 710 C CA . ILE A 1 95 ? 4.272 -0.247 -6.615 1.00 37.03 95 ILE A CA 1
ATOM 711 C C . ILE A 1 95 ? 3.540 -0.698 -5.348 1.00 37.03 95 ILE A C 1
ATOM 713 O O . ILE A 1 95 ? 2.346 -0.511 -5.224 1.00 37.03 95 ILE A O 1
ATOM 717 N N . GLU A 1 96 ? 4.222 -1.444 -4.480 1.00 50.97 96 GLU A N 1
ATOM 718 C CA . GLU A 1 96 ? 3.663 -2.190 -3.358 1.00 50.97 96 GLU A CA 1
ATOM 719 C C . GLU A 1 96 ? 4.818 -2.758 -2.505 1.00 50.97 96 GLU A C 1
ATOM 721 O O . GLU A 1 96 ? 5.260 -3.882 -2.749 1.00 50.97 96 GLU A O 1
ATOM 726 N N . PRO A 1 97 ? 5.279 -2.090 -1.434 1.00 48.25 97 PRO A N 1
ATOM 727 C CA . PRO A 1 97 ? 6.224 -2.693 -0.504 1.00 48.25 97 PRO A CA 1
ATOM 728 C C . PRO A 1 97 ? 5.644 -3.931 0.201 1.00 48.25 97 PRO A C 1
ATOM 730 O O . PRO A 1 97 ? 6.415 -4.709 0.750 1.00 48.25 97 PRO A O 1
ATOM 733 N N . LEU A 1 98 ? 4.314 -4.158 0.184 1.00 45.91 98 LEU A N 1
ATOM 734 C CA . LEU A 1 98 ? 3.698 -5.305 0.870 1.00 45.91 98 LEU A CA 1
ATOM 735 C C . LEU A 1 98 ? 3.008 -6.357 -0.010 1.00 45.91 98 LEU A C 1
ATOM 737 O O . LEU A 1 98 ? 2.998 -7.523 0.375 1.00 45.91 98 LEU A O 1
ATOM 741 N N . VAL A 1 99 ? 2.419 -6.036 -1.162 1.00 45.66 99 VAL A N 1
ATOM 742 C CA . VAL A 1 99 ? 1.945 -7.110 -2.069 1.00 45.66 99 VAL A CA 1
ATOM 743 C C . VAL A 1 99 ? 3.093 -7.697 -2.840 1.00 45.66 99 VAL A C 1
ATOM 745 O O . VAL A 1 99 ? 3.076 -8.889 -3.121 1.00 45.66 99 VAL A O 1
ATOM 748 N N . GLY A 1 100 ? 4.111 -6.892 -3.079 1.00 51.34 100 GLY A N 1
ATOM 749 C CA . GLY A 1 100 ? 5.321 -7.407 -3.618 1.00 51.34 100 GLY A CA 1
ATOM 750 C C . GLY A 1 100 ? 6.017 -8.425 -2.767 1.00 51.34 100 GLY A C 1
ATOM 751 O O . GLY A 1 100 ? 6.167 -9.589 -3.125 1.00 51.34 100 GLY A O 1
ATOM 752 N N . PHE A 1 101 ? 6.180 -8.017 -1.522 1.00 51.38 101 PHE A N 1
ATOM 753 C CA . PHE A 1 101 ? 6.491 -8.892 -0.420 1.00 51.38 101 PHE A CA 1
ATOM 754 C C . PHE A 1 101 ? 5.507 -10.071 -0.301 1.00 51.38 101 PHE A C 1
ATOM 756 O O . PHE A 1 101 ? 5.946 -11.198 -0.182 1.00 51.38 101 PHE A O 1
ATOM 763 N N . SER A 1 102 ? 4.183 -9.899 -0.400 1.00 52.81 102 SER A N 1
ATOM 764 C CA . SER A 1 102 ? 3.236 -11.028 -0.274 1.00 52.81 102 SER A CA 1
ATOM 765 C C . SER A 1 102 ? 3.335 -12.034 -1.428 1.00 52.81 102 SER A C 1
ATOM 767 O O . SER A 1 102 ? 3.209 -13.236 -1.205 1.00 52.81 102 SER A O 1
ATOM 769 N N . ALA A 1 103 ? 3.530 -11.565 -2.660 1.00 56.53 103 ALA A N 1
ATOM 770 C CA . ALA A 1 103 ? 3.698 -12.402 -3.840 1.00 56.53 103 ALA A CA 1
ATOM 771 C C . ALA A 1 103 ? 5.071 -13.087 -3.829 1.00 56.53 103 ALA A C 1
ATOM 773 O O . ALA A 1 103 ? 5.141 -14.282 -4.102 1.00 56.53 103 ALA A O 1
ATOM 774 N N . ASP A 1 104 ? 6.134 -12.376 -3.444 1.00 54.00 104 ASP A N 1
ATOM 775 C CA . ASP A 1 104 ? 7.472 -12.936 -3.237 1.00 54.00 104 ASP A CA 1
ATOM 776 C C . ASP A 1 104 ? 7.511 -13.961 -2.113 1.00 54.00 104 ASP A C 1
ATOM 778 O O . ASP A 1 104 ? 8.048 -15.046 -2.302 1.00 54.00 104 ASP A O 1
ATOM 782 N N . LEU A 1 105 ? 6.906 -13.669 -0.964 1.00 61.88 105 LEU A N 1
ATOM 783 C CA . LEU A 1 105 ? 6.838 -14.600 0.156 1.00 61.88 105 LEU A CA 1
ATOM 784 C C . LEU A 1 105 ? 6.069 -15.863 -0.228 1.00 61.88 105 LEU A C 1
ATOM 786 O O . LEU A 1 105 ? 6.535 -16.964 0.051 1.00 61.88 105 LEU A O 1
ATOM 790 N N . ARG A 1 106 ? 4.947 -15.730 -0.949 1.00 62.00 106 ARG A N 1
ATOM 791 C CA . ARG A 1 106 ? 4.232 -16.894 -1.493 1.00 62.00 106 ARG A CA 1
ATOM 792 C C . ARG A 1 106 ? 5.077 -17.659 -2.513 1.00 62.00 106 ARG A C 1
ATOM 794 O O . ARG A 1 106 ? 5.087 -18.885 -2.467 1.00 62.00 106 ARG A O 1
ATOM 801 N N . ARG A 1 107 ? 5.825 -16.971 -3.389 1.00 57.16 107 ARG A N 1
ATOM 802 C CA . ARG A 1 107 ? 6.804 -17.599 -4.304 1.00 57.16 107 ARG A CA 1
ATOM 803 C C . ARG A 1 107 ? 7.913 -18.336 -3.545 1.00 57.16 107 ARG A C 1
ATOM 805 O O . ARG A 1 107 ? 8.385 -19.362 -4.018 1.00 57.16 107 ARG A O 1
ATOM 812 N N . GLN A 1 108 ? 8.293 -17.843 -2.370 1.00 52.28 108 GLN A N 1
ATOM 813 C CA . GLN A 1 108 ? 9.245 -18.472 -1.449 1.00 52.28 108 GLN A CA 1
ATOM 814 C C . GLN A 1 108 ? 8.604 -19.568 -0.573 1.00 52.28 108 GLN A C 1
ATOM 816 O O . GLN A 1 108 ? 9.277 -20.137 0.282 1.00 52.28 108 GLN A O 1
ATOM 821 N N . GLY A 1 109 ? 7.318 -19.885 -0.774 1.00 56.19 109 GLY A N 1
ATOM 822 C CA . GLY A 1 109 ? 6.595 -20.921 -0.029 1.00 56.19 109 GLY A CA 1
ATOM 823 C C . GLY A 1 109 ? 6.143 -20.507 1.375 1.00 56.19 109 GLY A C 1
ATOM 824 O O . GLY A 1 109 ? 5.680 -21.353 2.137 1.00 56.19 109 GLY A O 1
ATOM 825 N N . LEU A 1 110 ? 6.259 -19.227 1.732 1.00 62.84 110 LEU A N 1
ATOM 826 C CA . LEU A 1 110 ? 5.828 -18.702 3.024 1.00 62.84 110 LEU A CA 1
ATOM 827 C C . LEU A 1 110 ? 4.333 -18.364 2.993 1.00 62.84 110 LEU A C 1
ATOM 829 O O . LEU A 1 110 ? 3.833 -17.716 2.067 1.00 62.84 110 LEU A O 1
ATOM 833 N N . SER A 1 111 ? 3.606 -18.798 4.027 1.00 70.88 111 SER A N 1
ATOM 834 C CA . SER A 1 111 ? 2.185 -18.492 4.172 1.00 70.88 111 SER A CA 1
ATOM 835 C C . SER A 1 111 ? 1.996 -17.018 4.521 1.00 70.88 111 SER A C 1
ATOM 837 O O . SER A 1 111 ? 2.598 -16.504 5.465 1.00 70.88 111 SER A O 1
ATOM 839 N N . VAL A 1 112 ? 1.153 -16.337 3.742 1.00 77.56 112 VAL A N 1
ATOM 840 C CA . VAL A 1 112 ? 0.767 -14.943 3.976 1.00 77.56 112 VAL A CA 1
ATOM 841 C C . VAL A 1 112 ? -0.728 -14.888 4.218 1.00 77.56 112 VAL A C 1
ATOM 843 O O . VAL A 1 112 ? -1.519 -15.125 3.299 1.00 77.56 112 VAL A O 1
ATOM 846 N N . GLU A 1 113 ? -1.095 -14.529 5.439 1.00 84.31 113 GLU A N 1
ATOM 847 C CA . GLU A 1 113 ? -2.475 -14.404 5.890 1.00 84.31 113 GLU A CA 1
ATOM 848 C C . GLU A 1 113 ? -2.834 -12.930 6.051 1.00 84.31 113 GLU A C 1
ATOM 850 O O . GLU A 1 113 ? -2.037 -12.116 6.525 1.00 84.31 113 GLU A O 1
ATOM 855 N N . THR A 1 114 ? -4.045 -12.573 5.634 1.00 87.44 114 THR A N 1
ATOM 856 C CA . THR A 1 114 ? -4.576 -11.216 5.759 1.00 87.44 114 THR A CA 1
ATOM 857 C C . THR A 1 114 ? -5.806 -11.248 6.646 1.00 87.44 114 THR A C 1
ATOM 859 O O . THR A 1 114 ? -6.760 -11.965 6.364 1.00 87.44 114 THR A O 1
ATOM 862 N N . ARG A 1 115 ? -5.797 -10.435 7.701 1.00 91.88 115 ARG A N 1
ATOM 863 C CA . ARG A 1 115 ? -6.973 -10.149 8.520 1.00 91.88 115 ARG A CA 1
ATOM 864 C C . ARG A 1 115 ? -7.413 -8.718 8.249 1.00 91.88 115 ARG A C 1
ATOM 866 O O . ARG A 1 115 ? -6.665 -7.781 8.523 1.00 91.88 115 ARG A O 1
ATOM 873 N N . VAL A 1 116 ? -8.619 -8.548 7.717 1.00 94.00 116 VAL A N 1
ATOM 874 C CA . VAL A 1 116 ? -9.239 -7.226 7.572 1.00 94.00 116 VAL A CA 1
ATOM 875 C C . VAL A 1 116 ? -9.646 -6.730 8.961 1.00 94.00 116 VAL A C 1
ATOM 877 O O . VAL A 1 116 ? -10.309 -7.446 9.706 1.00 94.00 116 VAL A O 1
ATOM 880 N N . LEU A 1 117 ? -9.186 -5.533 9.323 1.00 94.06 117 LEU A N 1
ATOM 881 C CA . LEU A 1 117 ? -9.502 -4.855 10.583 1.00 94.06 117 LEU A CA 1
ATOM 882 C C . LEU A 1 117 ? -10.684 -3.900 10.393 1.00 94.06 117 LEU A C 1
ATOM 884 O O . LEU A 1 117 ? -11.631 -3.929 11.168 1.00 94.06 117 LEU A O 1
ATOM 888 N N . THR A 1 118 ? -10.645 -3.115 9.315 1.00 94.81 118 THR A N 1
ATOM 889 C CA . THR A 1 118 ? -11.696 -2.162 8.941 1.00 94.81 118 THR A CA 1
ATOM 890 C C . THR A 1 118 ? -11.865 -2.180 7.434 1.00 94.81 118 THR A C 1
ATOM 892 O O . THR A 1 118 ? -10.869 -2.201 6.710 1.00 94.81 118 THR A O 1
ATOM 895 N N . PHE A 1 119 ? -13.104 -2.135 6.952 1.00 96.19 119 PHE A N 1
ATOM 896 C CA . PHE A 1 119 ? -13.396 -1.919 5.540 1.00 96.19 119 PHE A CA 1
ATOM 897 C C . PHE A 1 119 ? -14.699 -1.139 5.398 1.00 96.19 119 PHE A C 1
ATOM 899 O O . PHE A 1 119 ? -15.781 -1.682 5.606 1.00 96.19 119 PHE A O 1
ATOM 906 N N . GLN A 1 120 ? -14.589 0.163 5.149 1.00 96.81 120 GLN A N 1
ATOM 907 C CA . GLN A 1 120 ? -15.726 1.076 5.234 1.00 96.81 120 GLN A CA 1
ATOM 908 C C . GLN A 1 120 ? -15.579 2.270 4.296 1.00 96.81 120 GLN A C 1
ATOM 910 O O . GLN A 1 120 ? -14.482 2.588 3.835 1.00 96.81 120 GLN A O 1
ATOM 915 N N . ARG A 1 121 ? -16.696 2.954 4.055 1.00 97.62 121 ARG A N 1
ATOM 916 C CA . ARG A 1 121 ? -16.723 4.268 3.415 1.00 97.62 121 ARG A CA 1
ATOM 917 C C . ARG A 1 121 ? -16.545 5.358 4.472 1.00 97.62 121 ARG A C 1
ATOM 919 O O . ARG A 1 121 ? -17.177 5.297 5.524 1.00 97.62 121 ARG A O 1
ATOM 926 N N . ILE A 1 122 ? -15.714 6.344 4.165 1.00 97.56 122 ILE A N 1
ATOM 927 C CA . ILE A 1 122 ? -15.508 7.575 4.933 1.00 97.56 122 ILE A CA 1
ATOM 928 C C . ILE A 1 122 ? -15.567 8.778 3.984 1.00 97.56 122 ILE A C 1
ATOM 930 O O . ILE A 1 122 ? -15.462 8.616 2.767 1.00 97.56 122 ILE A O 1
ATOM 934 N N . ASP A 1 123 ? -15.680 9.980 4.537 1.00 97.56 123 ASP A N 1
ATOM 935 C CA . ASP A 1 123 ? -15.556 11.218 3.769 1.00 97.56 123 ASP A CA 1
ATOM 936 C C . ASP A 1 123 ? -14.121 11.755 3.868 1.00 97.56 123 ASP A C 1
ATOM 938 O O . ASP A 1 123 ? -13.494 11.689 4.927 1.00 97.56 123 ASP A O 1
ATOM 942 N N . ALA A 1 124 ? -13.586 12.267 2.758 1.00 96.38 124 ALA A N 1
ATOM 943 C CA . ALA A 1 124 ? -12.245 12.838 2.709 1.00 96.38 124 ALA A CA 1
ATOM 944 C C . ALA A 1 124 ? -12.161 14.105 3.571 1.00 96.38 124 ALA A C 1
ATOM 946 O O . ALA A 1 124 ? -12.848 15.091 3.294 1.00 96.38 124 ALA A O 1
ATOM 947 N N . ASP A 1 125 ? -11.272 14.102 4.561 1.00 95.19 125 ASP A N 1
ATOM 948 C CA . ASP A 1 125 ? -10.803 15.334 5.191 1.00 95.19 125 ASP A CA 1
ATOM 949 C C . ASP A 1 125 ? -9.862 16.114 4.250 1.00 95.19 125 ASP A C 1
ATOM 951 O O . ASP A 1 125 ? -9.549 15.670 3.140 1.00 95.19 125 ASP A O 1
ATOM 955 N N . ASP A 1 126 ? -9.406 17.290 4.681 1.00 93.62 126 ASP A N 1
ATOM 956 C CA . ASP A 1 126 ? -8.550 18.160 3.867 1.00 93.62 126 ASP A CA 1
ATOM 957 C C . ASP A 1 126 ? -7.192 17.527 3.513 1.00 93.62 126 ASP A C 1
ATOM 959 O O . ASP A 1 126 ? -6.597 17.867 2.486 1.00 93.62 126 ASP A O 1
ATOM 963 N N . ASP A 1 127 ? -6.679 16.616 4.343 1.00 90.31 127 ASP A N 1
ATOM 964 C CA . ASP A 1 127 ? -5.400 15.943 4.108 1.00 90.31 127 ASP A CA 1
ATOM 965 C C . ASP A 1 127 ? -5.550 14.802 3.100 1.00 90.31 127 ASP A C 1
ATOM 967 O O . ASP A 1 127 ? -4.779 14.722 2.138 1.00 90.31 127 ASP A O 1
ATOM 971 N N . LEU A 1 128 ? -6.561 13.946 3.274 1.00 94.00 128 LEU A N 1
ATOM 972 C CA . LEU A 1 128 ? -6.905 12.891 2.325 1.00 94.00 128 LEU A CA 1
ATOM 973 C C . LEU A 1 128 ? -7.286 13.479 0.970 1.00 94.00 128 LEU A C 1
ATOM 975 O O . LEU A 1 128 ? -6.819 12.979 -0.051 1.00 94.00 128 LEU A O 1
ATOM 979 N N . ALA A 1 129 ? -8.078 14.553 0.954 1.00 93.81 129 ALA A N 1
ATOM 980 C CA . ALA A 1 129 ? -8.478 15.237 -0.269 1.00 93.81 129 ALA A CA 1
ATOM 981 C C . ALA A 1 129 ? -7.263 15.713 -1.073 1.00 93.81 129 ALA A C 1
ATOM 983 O O . ALA A 1 129 ? -7.161 15.446 -2.269 1.00 93.81 129 ALA A O 1
ATOM 984 N N . ARG A 1 130 ? -6.296 16.339 -0.396 1.00 93.31 130 ARG A N 1
ATOM 985 C CA . ARG A 1 130 ? -5.056 16.820 -1.014 1.00 93.31 130 ARG A CA 1
ATOM 986 C C . ARG A 1 130 ? -4.175 15.682 -1.527 1.00 93.31 130 ARG A C 1
ATOM 988 O O . ARG A 1 130 ? -3.640 15.782 -2.624 1.00 93.31 130 ARG A O 1
ATOM 995 N N . LEU A 1 131 ? -4.001 14.617 -0.740 1.00 90.31 131 LEU A N 1
ATOM 996 C CA . LEU A 1 131 ? -3.127 13.492 -1.100 1.00 90.31 131 LEU A CA 1
ATOM 997 C C . LEU A 1 131 ? -3.709 12.619 -2.219 1.00 90.31 131 LEU A C 1
ATOM 999 O O . LEU A 1 131 ? -2.953 12.084 -3.026 1.00 90.31 131 LEU A O 1
ATOM 1003 N N . LEU A 1 132 ? -5.034 12.473 -2.262 1.00 93.19 132 LEU A N 1
ATOM 1004 C CA . LEU A 1 132 ? -5.742 11.683 -3.271 1.00 93.19 132 LEU A CA 1
ATOM 1005 C C . LEU A 1 132 ? -6.189 12.504 -4.488 1.00 93.19 132 LEU A C 1
ATOM 1007 O O . LEU A 1 132 ? -6.788 11.931 -5.391 1.00 93.19 132 LEU A O 1
ATOM 1011 N N . ASP A 1 133 ? -5.906 13.809 -4.516 1.00 92.56 133 ASP A N 1
ATOM 1012 C CA . ASP A 1 133 ? -6.350 14.738 -5.565 1.00 92.56 133 ASP A CA 1
ATOM 1013 C C . ASP A 1 133 ? -7.874 14.682 -5.804 1.00 92.56 133 ASP A C 1
ATOM 1015 O O . ASP A 1 133 ? -8.381 14.524 -6.915 1.00 92.56 133 ASP A O 1
ATOM 1019 N N . VAL A 1 134 ? -8.632 14.773 -4.708 1.00 94.31 134 VAL A N 1
ATOM 1020 C CA . VAL A 1 134 ? -10.100 14.824 -4.717 1.00 94.31 134 VAL A CA 1
ATOM 1021 C C . VAL A 1 134 ? -10.601 16.044 -3.951 1.00 94.31 134 VAL A C 1
ATOM 1023 O O . VAL A 1 134 ? -9.857 16.731 -3.258 1.00 94.31 134 VAL A O 1
ATOM 1026 N N . ARG A 1 135 ? -11.900 16.337 -4.052 1.00 95.88 135 ARG A N 1
ATOM 1027 C CA . ARG A 1 135 ? -12.510 17.411 -3.253 1.00 95.88 135 ARG A CA 1
ATOM 1028 C C . ARG A 1 135 ? -12.663 16.969 -1.798 1.00 95.88 135 ARG A C 1
ATOM 1030 O O . ARG A 1 135 ? -13.006 15.812 -1.557 1.00 95.88 135 ARG A O 1
ATOM 1037 N N . ALA A 1 136 ? -12.506 17.889 -0.849 1.00 96.50 136 ALA A N 1
ATOM 1038 C CA . ALA A 1 136 ? -12.904 17.651 0.539 1.00 96.50 136 ALA A CA 1
ATOM 1039 C C . ALA A 1 136 ? -14.373 17.186 0.606 1.00 96.50 136 ALA A C 1
ATOM 1041 O O . ALA A 1 136 ? -15.216 17.647 -0.169 1.00 96.50 136 ALA A O 1
ATOM 1042 N N . GLY A 1 137 ? -14.656 16.221 1.479 1.00 96.56 137 GLY A N 1
ATOM 1043 C CA . GLY A 1 137 ? -15.949 15.541 1.575 1.00 96.56 137 GLY A CA 1
ATOM 1044 C C . GLY A 1 137 ? -16.221 14.501 0.480 1.00 96.56 137 GLY A C 1
ATOM 1045 O O . GLY A 1 137 ? -17.295 13.907 0.464 1.00 96.56 137 GLY A O 1
ATOM 1046 N N . SER A 1 138 ? -15.288 14.261 -0.453 1.00 97.25 138 SER A N 1
ATOM 1047 C CA . SER A 1 138 ? -15.438 13.166 -1.423 1.00 97.25 138 SER A CA 1
ATOM 1048 C C . SER A 1 138 ? -15.427 11.820 -0.714 1.00 97.25 138 SER A C 1
ATOM 1050 O O . SER A 1 138 ? -14.687 11.618 0.243 1.00 97.25 138 SER A O 1
ATOM 1052 N N . ALA A 1 139 ? -16.198 10.873 -1.233 1.00 97.94 139 ALA A N 1
ATOM 1053 C CA . ALA A 1 139 ? -16.269 9.544 -0.659 1.00 97.94 139 ALA A CA 1
ATOM 1054 C C . ALA A 1 139 ? -14.999 8.725 -0.920 1.00 97.94 139 ALA A C 1
ATOM 1056 O O . ALA A 1 139 ? -14.563 8.565 -2.068 1.00 97.94 139 ALA A O 1
ATOM 1057 N N . ILE A 1 140 ? -14.439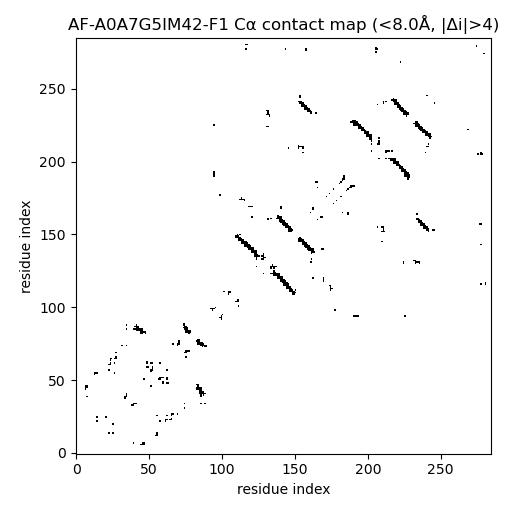 8.185 0.157 1.00 98.06 140 ILE A N 1
ATOM 1058 C CA . ILE A 1 140 ? -13.222 7.382 0.183 1.00 98.06 140 ILE A CA 1
ATOM 1059 C C . ILE A 1 140 ? -13.535 6.031 0.808 1.00 98.06 140 ILE A C 1
ATOM 1061 O O . ILE A 1 140 ? -14.238 5.927 1.810 1.00 98.06 140 ILE A O 1
ATOM 1065 N N . VAL A 1 141 ? -12.959 4.979 0.248 1.00 97.88 141 VAL A N 1
ATOM 1066 C CA . VAL A 1 141 ? -12.965 3.655 0.854 1.00 97.88 141 VAL A CA 1
ATOM 1067 C C . VAL A 1 141 ? -11.697 3.493 1.676 1.00 97.88 141 VAL A C 1
ATOM 1069 O O . VAL A 1 141 ? -10.591 3.605 1.147 1.00 97.88 141 VAL A O 1
ATOM 1072 N N . GLN A 1 142 ? -11.870 3.221 2.966 1.00 97.69 142 GLN A N 1
ATOM 1073 C CA . GLN A 1 142 ? -10.806 2.901 3.906 1.00 97.69 142 GLN A CA 1
ATOM 1074 C C . GLN A 1 142 ? -10.749 1.388 4.121 1.00 97.69 142 GLN A C 1
ATOM 1076 O O . GLN A 1 142 ? -11.733 0.774 4.533 1.00 97.69 142 GLN A O 1
ATOM 1081 N N . LEU A 1 143 ? -9.571 0.802 3.919 1.00 95.31 143 LEU A N 1
ATOM 1082 C CA . LEU A 1 143 ? -9.273 -0.602 4.183 1.00 95.31 143 LEU A CA 1
ATOM 1083 C C . LEU A 1 143 ? -8.073 -0.716 5.124 1.00 95.31 143 LEU A C 1
ATOM 1085 O O . LEU A 1 143 ? -6.940 -0.468 4.712 1.00 95.31 143 LEU A O 1
ATOM 1089 N N . SER A 1 144 ? -8.297 -1.170 6.354 1.00 94.62 144 SER A N 1
ATOM 1090 C CA . SER A 1 144 ? -7.236 -1.487 7.311 1.00 94.62 144 SER A CA 1
ATOM 1091 C C . SER A 1 144 ? -7.041 -2.998 7.429 1.00 94.62 144 SER A C 1
ATOM 1093 O O . SER A 1 144 ? -8.011 -3.749 7.527 1.00 94.62 144 SER A O 1
ATOM 1095 N N . ARG A 1 145 ? -5.792 -3.471 7.402 1.00 92.06 145 ARG A N 1
ATOM 1096 C CA . ARG A 1 145 ? -5.439 -4.900 7.380 1.00 92.06 145 ARG A CA 1
ATOM 1097 C C . ARG A 1 145 ? -4.235 -5.193 8.262 1.00 92.06 145 ARG A C 1
ATOM 1099 O O . ARG A 1 145 ? -3.243 -4.474 8.192 1.00 92.06 145 ARG A O 1
ATOM 1106 N N . LEU A 1 146 ? -4.288 -6.306 8.983 1.00 91.81 146 LEU A N 1
ATOM 1107 C CA . LEU A 1 146 ? -3.129 -6.954 9.587 1.00 91.81 146 LEU A CA 1
ATOM 1108 C C . LEU A 1 146 ? -2.644 -8.069 8.658 1.00 91.81 146 LEU A C 1
ATOM 1110 O O . LEU A 1 146 ? -3.431 -8.920 8.237 1.00 91.81 146 LEU A O 1
ATOM 1114 N N . ARG A 1 147 ? -1.347 -8.086 8.356 1.00 85.62 147 ARG A N 1
ATOM 1115 C CA . ARG A 1 147 ? -0.705 -9.159 7.597 1.00 85.62 147 ARG A CA 1
ATOM 1116 C C . ARG A 1 147 ? 0.171 -10.000 8.497 1.00 85.62 147 ARG A C 1
ATOM 1118 O O . ARG A 1 147 ? 1.017 -9.465 9.216 1.00 85.62 147 ARG A O 1
ATOM 1125 N N . ARG A 1 148 ? -0.011 -11.313 8.404 1.00 84.00 148 ARG A N 1
ATOM 1126 C CA . ARG A 1 148 ? 0.814 -12.309 9.081 1.00 84.00 148 ARG A CA 1
ATOM 1127 C C . ARG A 1 148 ? 1.622 -13.094 8.065 1.00 84.00 148 ARG A C 1
ATOM 1129 O O . ARG A 1 148 ? 1.131 -13.399 6.979 1.00 84.00 148 ARG A O 1
ATOM 1136 N N . VAL A 1 149 ? 2.854 -13.414 8.434 1.00 77.19 149 VAL A N 1
ATOM 1137 C CA . VAL A 1 149 ? 3.756 -14.257 7.650 1.00 77.19 149 VAL A CA 1
ATOM 1138 C C . VAL A 1 149 ? 4.208 -15.389 8.550 1.00 77.19 149 VAL A C 1
ATOM 1140 O O . VAL A 1 149 ? 4.717 -15.125 9.638 1.00 77.19 149 VAL A O 1
ATOM 1143 N N . ALA A 1 150 ? 3.976 -16.634 8.130 1.00 74.19 150 ALA A N 1
ATOM 1144 C CA . ALA A 1 150 ? 4.254 -17.818 8.948 1.00 74.19 150 ALA A CA 1
ATOM 1145 C C . ALA A 1 150 ? 3.664 -17.722 10.379 1.00 74.19 150 ALA A C 1
ATOM 1147 O O . ALA A 1 150 ? 4.294 -18.118 11.355 1.00 74.19 150 ALA A O 1
ATOM 1148 N N . GLY A 1 151 ? 2.458 -17.152 10.508 1.00 77.69 151 GLY A N 1
ATOM 1149 C CA . GLY A 1 151 ? 1.738 -16.981 11.779 1.00 77.69 151 GLY A CA 1
ATOM 1150 C C . GLY A 1 151 ? 2.085 -15.718 12.583 1.00 77.69 151 GLY A C 1
ATOM 1151 O O . GLY A 1 151 ? 1.273 -15.281 13.404 1.00 77.69 151 GLY A O 1
ATOM 1152 N N . SER A 1 152 ? 3.221 -15.067 12.323 1.00 80.25 152 SER A N 1
ATOM 1153 C CA . SER A 1 152 ? 3.643 -13.862 13.053 1.00 80.25 152 SER A CA 1
ATOM 1154 C C . SER A 1 152 ? 3.127 -12.573 12.403 1.00 80.25 152 SER A C 1
ATOM 1156 O O . SER A 1 152 ? 3.175 -12.462 11.173 1.00 80.25 152 SER A O 1
ATOM 1158 N N . PRO A 1 153 ? 2.658 -11.576 13.180 1.00 87.31 153 PRO A N 1
ATOM 1159 C CA . PRO A 1 153 ? 2.251 -10.287 12.633 1.00 87.31 153 PRO A CA 1
ATOM 1160 C C . PRO A 1 153 ? 3.464 -9.546 12.067 1.00 87.31 153 PRO A C 1
ATOM 1162 O O . PRO A 1 153 ? 4.491 -9.383 12.722 1.00 87.31 153 PRO A O 1
ATOM 1165 N N . MET A 1 154 ? 3.344 -9.118 10.815 1.00 84.38 154 MET A N 1
ATOM 1166 C CA . MET A 1 154 ? 4.442 -8.497 10.078 1.00 84.38 154 MET A CA 1
ATOM 1167 C C . MET A 1 154 ? 4.173 -7.027 9.785 1.00 84.38 154 MET A C 1
ATOM 1169 O O . MET A 1 154 ? 5.080 -6.201 9.866 1.00 84.38 154 MET A O 1
ATOM 1173 N N . ALA A 1 155 ? 2.937 -6.699 9.420 1.00 87.81 155 ALA A N 1
ATOM 1174 C CA . ALA A 1 155 ? 2.584 -5.346 9.036 1.00 87.81 155 ALA A CA 1
ATOM 1175 C C . ALA A 1 155 ? 1.115 -5.058 9.296 1.00 87.81 155 ALA A C 1
ATOM 1177 O O . ALA A 1 155 ? 0.253 -5.913 9.083 1.00 87.81 155 ALA A O 1
ATOM 1178 N N . VAL A 1 156 ? 0.838 -3.817 9.666 1.00 91.69 156 VAL A N 1
ATOM 1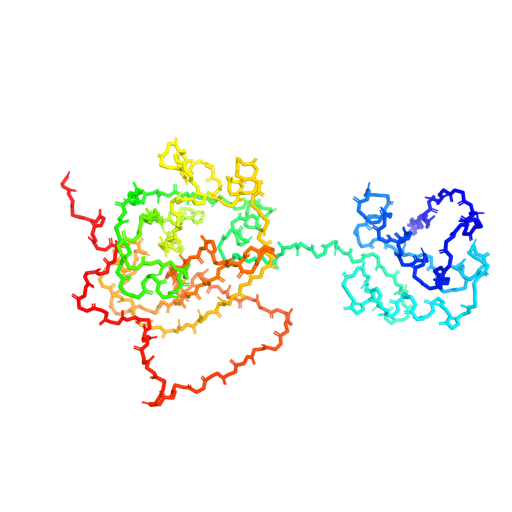179 C CA . VAL A 1 156 ? -0.503 -3.254 9.671 1.00 91.69 156 VAL A CA 1
ATOM 1180 C C . VAL A 1 156 ? -0.562 -2.166 8.606 1.00 91.69 156 VAL A C 1
ATOM 1182 O O . VAL A 1 156 ? 0.351 -1.352 8.486 1.00 91.69 156 VAL A O 1
ATOM 1185 N N . GLN A 1 157 ? -1.598 -2.192 7.777 1.00 91.06 157 GLN A N 1
ATOM 1186 C CA . GLN A 1 157 ? -1.780 -1.249 6.679 1.00 91.06 157 GLN A CA 1
ATOM 1187 C C . GLN A 1 157 ? -3.134 -0.584 6.767 1.00 91.06 157 GLN A C 1
ATOM 1189 O O . GLN A 1 157 ? -4.105 -1.253 7.101 1.00 91.06 157 GLN A O 1
ATOM 1194 N N . THR A 1 158 ? -3.207 0.677 6.363 1.00 94.88 158 THR A N 1
ATOM 1195 C CA . THR A 1 158 ? -4.451 1.362 6.026 1.00 94.88 158 THR A CA 1
ATOM 1196 C C . THR A 1 158 ? -4.339 1.940 4.625 1.00 94.88 158 THR A C 1
ATOM 1198 O O . THR A 1 158 ? -3.412 2.691 4.327 1.00 94.88 158 THR A O 1
ATOM 1201 N N . VAL A 1 159 ? -5.283 1.567 3.772 1.00 94.31 159 VAL A N 1
ATOM 1202 C CA . VAL A 1 159 ? -5.380 1.989 2.379 1.00 94.31 159 VAL A CA 1
ATOM 1203 C C . VAL A 1 159 ? -6.607 2.872 2.210 1.00 94.31 159 VAL A C 1
ATOM 1205 O O . VAL A 1 159 ? -7.667 2.554 2.745 1.00 94.31 159 VAL A O 1
ATOM 1208 N N . PHE A 1 160 ? -6.457 3.953 1.453 1.00 97.38 160 PHE A N 1
ATOM 1209 C CA . PHE A 1 160 ? -7.509 4.897 1.104 1.00 97.38 160 PHE A CA 1
ATOM 1210 C C . PHE A 1 160 ? -7.634 4.979 -0.416 1.00 97.38 160 PHE A C 1
ATOM 1212 O O . PHE A 1 160 ? -6.633 5.194 -1.102 1.00 97.38 160 PHE A O 1
ATOM 1219 N N . ILE A 1 161 ? -8.852 4.804 -0.930 1.00 96.62 161 ILE A N 1
ATOM 1220 C CA . ILE A 1 161 ? -9.144 4.747 -2.370 1.00 96.62 161 ILE A CA 1
ATOM 1221 C C . ILE A 1 161 ? -10.337 5.656 -2.674 1.00 96.62 161 ILE A C 1
ATOM 1223 O O . ILE A 1 161 ? -11.360 5.535 -1.995 1.00 96.62 161 ILE A O 1
ATOM 1227 N N . PRO A 1 162 ? -10.276 6.530 -3.692 1.00 97.25 162 PRO A N 1
ATOM 1228 C CA . PRO A 1 162 ? -11.442 7.285 -4.135 1.00 97.25 162 PRO A CA 1
ATOM 1229 C C . PRO A 1 162 ? -12.561 6.351 -4.616 1.00 97.25 162 PRO A C 1
ATOM 1231 O O . PRO A 1 162 ? -12.409 5.642 -5.612 1.00 97.25 162 PRO A O 1
ATOM 1234 N N . GLU A 1 163 ? -13.715 6.363 -3.944 1.00 96.25 163 GLU A N 1
ATOM 1235 C CA . GLU A 1 163 ? -14.792 5.399 -4.218 1.00 96.25 163 GLU A CA 1
ATOM 1236 C C . GLU A 1 163 ? -15.342 5.526 -5.641 1.00 96.25 163 GLU A C 1
ATOM 1238 O O . GLU A 1 163 ? -15.692 4.531 -6.267 1.00 96.25 163 GLU A O 1
ATOM 1243 N N . HIS A 1 164 ? -15.358 6.743 -6.191 1.00 95.00 164 HIS A N 1
ATOM 1244 C CA . HIS A 1 164 ? -15.829 6.993 -7.554 1.00 95.00 164 HIS A CA 1
ATOM 1245 C C . HIS A 1 164 ? -15.021 6.242 -8.630 1.00 95.00 164 HIS A C 1
ATOM 1247 O O . HIS A 1 164 ? -15.531 6.041 -9.729 1.00 95.00 164 HIS A O 1
ATOM 1253 N N . ARG A 1 165 ? -13.781 5.823 -8.330 1.00 93.88 165 ARG A N 1
ATOM 1254 C CA . ARG A 1 165 ? -12.958 4.985 -9.219 1.00 93.88 165 ARG A CA 1
ATOM 1255 C C . ARG A 1 165 ? -13.227 3.493 -9.040 1.00 93.88 165 ARG A C 1
ATOM 1257 O O . ARG A 1 165 ? -12.976 2.728 -9.961 1.00 93.88 165 ARG A O 1
ATOM 1264 N N . CYS A 1 166 ? -13.730 3.093 -7.874 1.00 95.06 166 CYS A N 1
ATOM 1265 C CA . CYS A 1 166 ? -13.974 1.699 -7.513 1.00 95.06 166 CYS A CA 1
ATOM 1266 C C . CYS A 1 166 ? -15.392 1.523 -6.934 1.00 95.06 166 CYS A C 1
ATOM 1268 O O . CYS A 1 166 ? -15.545 1.149 -5.765 1.00 95.06 166 CYS A O 1
ATOM 1270 N N . PRO A 1 167 ? -16.453 1.822 -7.708 1.00 94.75 167 PRO A N 1
ATOM 1271 C CA . PRO A 1 167 ? -17.818 1.720 -7.209 1.00 94.75 167 PRO A CA 1
ATOM 1272 C C . PRO A 1 167 ? -18.120 0.284 -6.767 1.00 94.75 167 PRO A C 1
ATOM 1274 O O . PRO A 1 167 ? -17.781 -0.680 -7.456 1.00 94.75 167 PRO A O 1
ATOM 1277 N N . GLY A 1 168 ? -18.741 0.136 -5.596 1.00 94.00 168 GLY A N 1
ATOM 1278 C CA . GLY A 1 168 ? -19.112 -1.173 -5.050 1.00 94.00 168 GLY A CA 1
ATOM 1279 C C . GLY A 1 168 ? -17.956 -1.998 -4.476 1.00 94.00 168 GLY A C 1
ATOM 1280 O O . GLY A 1 168 ? -18.176 -3.153 -4.120 1.00 94.00 168 GLY A O 1
ATOM 1281 N N . ILE A 1 169 ? -16.750 -1.431 -4.327 1.00 95.62 169 ILE A N 1
ATOM 1282 C CA . ILE A 1 169 ? -15.573 -2.181 -3.854 1.00 95.62 169 ILE A CA 1
ATOM 1283 C C . ILE A 1 169 ? -15.770 -2.821 -2.470 1.00 95.62 169 ILE A C 1
ATOM 1285 O O . ILE 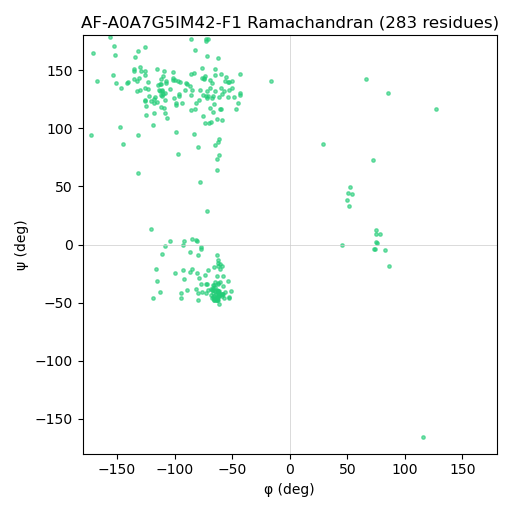A 1 169 ? -15.196 -3.868 -2.185 1.00 95.62 169 ILE A O 1
ATOM 1289 N N . LEU A 1 170 ? -16.637 -2.244 -1.629 1.00 94.62 170 LEU A N 1
ATOM 1290 C CA . LEU A 1 170 ? -17.005 -2.796 -0.320 1.00 94.62 170 LEU A CA 1
ATOM 1291 C C . LEU A 1 170 ? -17.655 -4.191 -0.394 1.00 94.62 170 LEU A C 1
ATOM 1293 O O . LEU A 1 170 ? -17.720 -4.880 0.618 1.00 94.62 170 LEU A O 1
ATOM 1297 N N . GLY A 1 171 ? -18.126 -4.618 -1.571 1.00 93.75 171 GLY A N 1
ATOM 1298 C CA . GLY A 1 171 ? -18.682 -5.954 -1.789 1.00 93.75 171 GLY A CA 1
ATOM 1299 C C . GLY A 1 171 ? -17.643 -7.066 -1.977 1.00 93.75 171 GLY A C 1
ATOM 1300 O O . GLY A 1 171 ? -18.024 -8.234 -2.019 1.00 93.75 171 GLY A O 1
ATOM 1301 N N . PHE A 1 172 ? -16.350 -6.744 -2.106 1.00 92.88 172 PHE A N 1
ATOM 1302 C CA . PHE A 1 172 ? -15.298 -7.749 -2.284 1.00 92.88 172 PHE A CA 1
ATOM 1303 C C . PHE A 1 172 ? -14.779 -8.310 -0.956 1.00 92.88 172 PHE A C 1
ATOM 1305 O O . PHE A 1 172 ? -14.613 -7.592 0.029 1.00 92.88 172 PHE A O 1
ATOM 1312 N N . ASP A 1 173 ? -14.399 -9.589 -0.971 1.00 90.75 173 ASP A N 1
ATOM 1313 C CA . ASP A 1 173 ? -13.631 -10.203 0.113 1.00 90.75 173 ASP A CA 1
ATOM 1314 C C . ASP A 1 173 ? -12.127 -9.915 -0.048 1.00 90.75 173 ASP A C 1
ATOM 1316 O O . ASP A 1 173 ? -11.391 -10.621 -0.745 1.00 90.75 173 ASP A O 1
ATOM 1320 N N . LEU A 1 174 ? -11.667 -8.860 0.629 1.00 87.19 174 LEU A N 1
ATOM 1321 C CA . LEU A 1 174 ? -10.262 -8.440 0.660 1.00 87.19 174 LEU A CA 1
ATOM 1322 C C . LEU A 1 174 ? -9.405 -9.166 1.711 1.00 87.19 174 LEU A C 1
A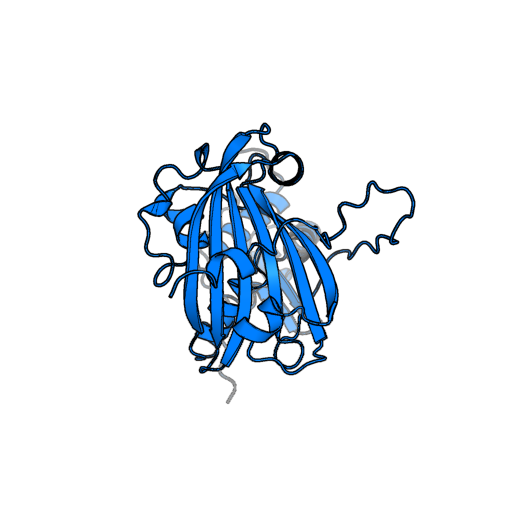TOM 1324 O O . LEU A 1 174 ? -8.227 -8.828 1.870 1.00 87.19 174 LEU A O 1
ATOM 1328 N N . ALA A 1 175 ? -9.963 -10.156 2.419 1.00 85.50 175 ALA A N 1
ATOM 1329 C CA . ALA A 1 175 ? -9.169 -11.123 3.174 1.00 85.50 175 ALA A CA 1
ATOM 1330 C C . ALA A 1 175 ? -8.646 -12.234 2.247 1.00 85.50 175 ALA A C 1
ATOM 1332 O O . ALA A 1 175 ? -7.490 -12.645 2.373 1.00 85.50 175 ALA A O 1
ATOM 1333 N N . ALA A 1 176 ? -9.468 -12.673 1.287 1.00 80.94 176 ALA A N 1
ATOM 1334 C CA . ALA A 1 176 ? -9.113 -13.714 0.323 1.00 80.94 176 ALA A CA 1
ATOM 1335 C C . ALA A 1 176 ? -8.437 -13.174 -0.950 1.00 80.94 176 ALA A C 1
ATOM 1337 O O . ALA A 1 176 ? -7.507 -13.797 -1.471 1.00 80.94 176 ALA A O 1
ATOM 1338 N N . ARG A 1 177 ? -8.887 -12.024 -1.470 1.00 80.88 177 ARG A N 1
ATOM 1339 C CA . ARG A 1 177 ? -8.379 -11.446 -2.725 1.00 80.88 177 ARG A CA 1
ATOM 1340 C C . ARG A 1 177 ? -7.398 -10.301 -2.489 1.00 80.88 177 ARG A C 1
ATOM 1342 O O . ARG A 1 177 ? -7.510 -9.528 -1.539 1.00 80.88 177 ARG A O 1
ATOM 1349 N N . SER A 1 178 ? -6.435 -10.159 -3.399 1.00 83.19 178 SER A N 1
ATOM 1350 C CA . SER A 1 178 ? -5.553 -8.993 -3.422 1.00 83.19 178 SER A CA 1
ATOM 1351 C C . SER A 1 178 ? -6.320 -7.759 -3.892 1.00 83.19 178 SER A C 1
ATOM 1353 O O . SER A 1 178 ? -6.967 -7.792 -4.937 1.00 83.19 178 SER A O 1
ATOM 1355 N N . LEU A 1 179 ? -6.174 -6.650 -3.162 1.00 87.50 179 LEU A N 1
ATOM 1356 C CA . LEU A 1 179 ? -6.715 -5.351 -3.570 1.00 87.50 179 LEU A CA 1
ATOM 1357 C C . LEU A 1 179 ? -6.264 -4.981 -4.988 1.00 87.50 179 LEU A C 1
ATOM 1359 O O . LEU A 1 179 ? -7.074 -4.586 -5.811 1.00 87.50 179 LEU A O 1
ATOM 1363 N N . TYR A 1 180 ? -4.983 -5.150 -5.292 1.00 83.19 180 TYR A N 1
ATOM 1364 C CA . TYR A 1 180 ? -4.428 -4.738 -6.575 1.00 83.19 180 TYR A CA 1
ATOM 1365 C C . TYR A 1 180 ? -4.833 -5.652 -7.727 1.00 83.19 180 TYR A C 1
ATOM 1367 O O . TYR A 1 180 ? -4.910 -5.190 -8.863 1.00 83.19 180 TYR A O 1
ATOM 1375 N N . ASP A 1 181 ? -5.133 -6.923 -7.445 1.00 82.69 181 ASP A N 1
ATOM 1376 C CA . ASP A 1 181 ? -5.753 -7.790 -8.448 1.00 82.69 181 ASP A CA 1
ATOM 1377 C C . ASP A 1 181 ? -7.160 -7.286 -8.760 1.00 82.69 181 ASP A C 1
ATOM 1379 O O . ASP A 1 181 ? -7.501 -7.186 -9.930 1.00 82.69 181 ASP A O 1
ATOM 1383 N N . ILE A 1 182 ? -7.927 -6.869 -7.746 1.00 87.56 182 ILE A N 1
ATOM 1384 C CA . ILE A 1 182 ? -9.250 -6.262 -7.944 1.00 87.56 182 ILE A CA 1
ATOM 1385 C C . ILE A 1 182 ? -9.161 -4.960 -8.747 1.00 87.56 182 ILE A C 1
ATOM 1387 O O . ILE A 1 182 ? -9.882 -4.793 -9.728 1.00 87.56 182 ILE A O 1
ATOM 1391 N N . LEU A 1 183 ? -8.238 -4.057 -8.396 1.00 88.44 183 LEU A N 1
ATOM 1392 C CA . LEU A 1 183 ? -8.042 -2.804 -9.136 1.00 88.44 183 LEU A CA 1
ATOM 1393 C C . LEU A 1 183 ? -7.707 -3.061 -10.615 1.00 88.44 183 LEU A C 1
ATOM 1395 O O . LEU A 1 183 ? -8.248 -2.390 -11.488 1.00 88.44 183 LEU A O 1
ATOM 1399 N N . ARG A 1 184 ? -6.847 -4.044 -10.912 1.00 83.94 184 ARG A N 1
ATOM 1400 C CA . ARG A 1 184 ? -6.418 -4.346 -12.288 1.00 83.94 184 ARG A CA 1
ATOM 1401 C C . ARG A 1 184 ? -7.435 -5.168 -13.079 1.00 83.94 184 ARG A C 1
ATOM 1403 O O . ARG A 1 184 ? -7.586 -4.934 -14.268 1.00 83.94 184 ARG A O 1
ATOM 1410 N N . GLN A 1 185 ? -8.057 -6.171 -12.464 1.00 85.44 185 GLN A N 1
ATOM 1411 C CA . GLN A 1 185 ? -8.864 -7.174 -13.168 1.00 85.44 185 GLN A CA 1
ATOM 1412 C C . GLN A 1 185 ? -10.347 -6.814 -13.185 1.00 85.44 185 GLN A C 1
ATOM 1414 O O . GLN A 1 185 ? -10.994 -6.982 -14.213 1.00 85.44 185 GLN A O 1
ATOM 1419 N N . ASP A 1 186 ? -10.882 -6.326 -12.064 1.00 90.75 186 ASP A N 1
ATOM 1420 C CA . ASP A 1 186 ? -12.310 -6.037 -11.923 1.00 90.75 186 ASP A CA 1
ATOM 1421 C C . ASP A 1 186 ? -12.635 -4.580 -12.302 1.00 90.75 186 ASP A C 1
ATOM 1423 O O . ASP A 1 186 ? -13.725 -4.313 -12.805 1.00 90.75 186 ASP A O 1
ATOM 1427 N N . TYR A 1 187 ? -11.690 -3.647 -12.114 1.00 89.88 187 TYR A N 1
ATOM 1428 C CA . TYR A 1 187 ? -11.857 -2.224 -12.459 1.00 89.88 187 TYR A CA 1
ATOM 1429 C C . TYR A 1 187 ? -11.041 -1.754 -13.679 1.00 89.88 187 TYR A C 1
ATOM 1431 O O . TYR A 1 187 ? -11.144 -0.587 -14.052 1.00 89.88 187 TYR A O 1
ATOM 1439 N N . ASP A 1 188 ? -10.244 -2.633 -14.301 1.00 88.38 188 ASP A N 1
ATOM 1440 C CA . ASP A 1 188 ? -9.362 -2.327 -15.449 1.00 88.38 188 ASP A CA 1
ATOM 1441 C C . ASP A 1 188 ? -8.439 -1.107 -15.224 1.00 88.38 188 ASP A C 1
ATOM 1443 O O . ASP A 1 188 ? -8.104 -0.352 -16.140 1.00 88.38 188 ASP A O 1
ATOM 1447 N N . LEU A 1 189 ? -8.009 -0.888 -13.975 1.00 85.94 189 LEU A N 1
ATOM 1448 C CA . LEU A 1 189 ? -7.147 0.235 -13.620 1.00 85.94 189 LEU A CA 1
ATOM 1449 C C . LEU A 1 189 ? -5.675 -0.104 -13.846 1.00 85.94 189 LEU A C 1
ATOM 1451 O O . LEU A 1 189 ? -5.127 -1.092 -13.341 1.00 85.94 189 LEU A O 1
ATOM 1455 N N . ARG A 1 190 ? -4.993 0.779 -14.574 1.00 80.12 190 ARG A N 1
ATOM 1456 C CA . ARG A 1 190 ? -3.578 0.640 -14.919 1.00 80.12 190 ARG A CA 1
ATOM 1457 C C . ARG A 1 190 ? -2.708 1.462 -13.987 1.00 80.12 190 ARG A C 1
ATOM 1459 O O . ARG A 1 190 ? -2.476 2.643 -14.204 1.00 80.12 190 ARG A O 1
ATOM 1466 N N . LEU A 1 191 ? -2.180 0.805 -12.965 1.00 82.75 191 LEU A N 1
ATOM 1467 C CA . LEU A 1 191 ? -1.244 1.407 -12.019 1.00 82.75 191 LEU A CA 1
ATOM 1468 C C . LEU A 1 191 ? 0.144 1.537 -12.666 1.00 82.75 191 LEU A C 1
ATOM 1470 O O . LEU A 1 191 ? 0.667 0.556 -13.212 1.00 82.75 191 LEU A O 1
ATOM 1474 N N . THR A 1 192 ? 0.739 2.730 -12.615 1.00 73.44 192 THR A N 1
ATOM 1475 C CA . THR A 1 192 ? 1.966 3.050 -13.372 1.00 73.44 192 THR A CA 1
ATOM 1476 C C . THR A 1 192 ? 3.156 3.428 -12.518 1.00 73.44 192 THR A C 1
ATOM 1478 O O . THR A 1 192 ? 4.263 2.956 -12.776 1.00 73.44 192 THR A O 1
ATOM 1481 N N . SER A 1 193 ? 2.953 4.287 -11.527 1.00 70.69 193 SER A N 1
ATOM 1482 C CA . SER A 1 193 ? 4.025 4.861 -10.725 1.00 70.69 193 SER A CA 1
ATOM 1483 C C . SER A 1 193 ? 3.522 5.220 -9.335 1.00 70.69 193 SER A C 1
ATOM 1485 O O . SER A 1 193 ? 2.329 5.146 -9.048 1.00 70.69 193 SER A O 1
ATOM 1487 N N . GLY A 1 194 ? 4.441 5.584 -8.451 1.00 75.00 194 GLY A N 1
ATOM 1488 C CA . GLY A 1 194 ? 4.100 6.035 -7.118 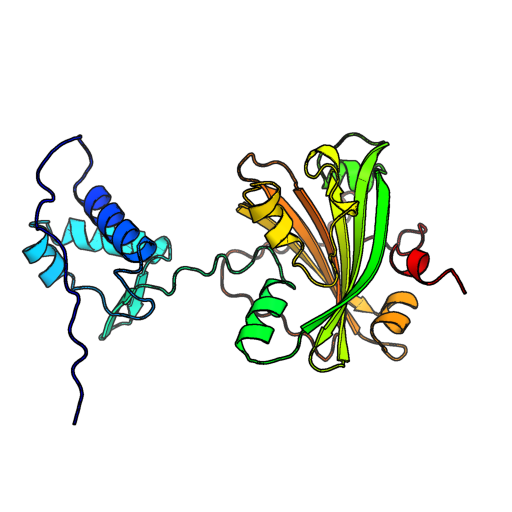1.00 75.00 194 GLY A CA 1
ATOM 1489 C C . GLY A 1 194 ? 5.305 6.597 -6.389 1.00 75.00 194 GLY A C 1
ATOM 1490 O O . GLY A 1 194 ? 6.448 6.398 -6.802 1.00 75.00 194 GLY A O 1
ATOM 1491 N N . THR A 1 195 ? 5.041 7.306 -5.298 1.00 77.75 195 THR A N 1
ATOM 1492 C CA . THR A 1 195 ? 6.083 7.775 -4.378 1.00 77.75 195 THR A CA 1
ATOM 1493 C C . THR A 1 195 ? 5.904 7.069 -3.051 1.00 77.75 195 THR A C 1
ATOM 1495 O O . THR A 1 195 ? 4.788 7.013 -2.543 1.00 77.75 195 THR A O 1
ATOM 1498 N N . THR A 1 196 ? 6.996 6.550 -2.490 1.00 79.88 196 THR A N 1
ATOM 1499 C CA . THR A 1 196 ? 7.006 5.969 -1.145 1.00 79.88 196 THR A CA 1
ATOM 1500 C C . THR A 1 196 ? 7.943 6.768 -0.255 1.00 79.88 196 THR A C 1
ATOM 1502 O O . THR A 1 196 ? 9.133 6.882 -0.544 1.00 79.88 196 THR A O 1
ATOM 1505 N N . SER A 1 197 ? 7.401 7.290 0.838 1.00 81.75 197 SER A N 1
ATOM 1506 C CA . SER A 1 197 ? 8.160 7.864 1.946 1.00 81.75 197 SER A CA 1
ATOM 1507 C C . SER A 1 197 ? 8.315 6.819 3.039 1.00 81.75 197 SER A C 1
ATOM 1509 O O . SER A 1 197 ? 7.378 6.067 3.311 1.00 81.75 197 SER A O 1
ATOM 1511 N N . ILE A 1 198 ? 9.490 6.770 3.662 1.00 82.06 198 ILE A N 1
ATOM 1512 C CA . ILE A 1 198 ? 9.837 5.783 4.686 1.00 82.06 198 ILE A CA 1
ATOM 1513 C C . ILE A 1 198 ? 10.405 6.527 5.889 1.00 82.06 198 ILE A C 1
ATOM 1515 O O . ILE A 1 198 ? 11.289 7.368 5.732 1.00 82.06 198 ILE A O 1
ATOM 1519 N N . GLU A 1 199 ? 9.932 6.188 7.081 1.00 84.56 199 GLU A N 1
ATOM 1520 C CA . GLU A 1 199 ? 10.447 6.714 8.342 1.00 84.56 199 GLU A CA 1
ATOM 1521 C C . GLU A 1 199 ? 10.612 5.592 9.372 1.00 84.56 199 GLU A C 1
ATOM 1523 O O . GLU A 1 199 ? 9.895 4.590 9.357 1.00 84.56 199 GLU A O 1
ATOM 1528 N N . ALA A 1 200 ? 11.567 5.760 10.282 1.00 86.31 200 ALA A N 1
ATOM 1529 C CA . ALA A 1 200 ? 11.699 4.911 11.457 1.00 86.31 200 ALA A CA 1
ATOM 1530 C C . ALA A 1 200 ? 11.119 5.643 12.671 1.00 86.31 200 ALA A C 1
ATOM 1532 O O . ALA A 1 200 ? 11.313 6.849 12.823 1.00 86.31 200 ALA A O 1
ATOM 1533 N N . GLY A 1 201 ? 10.442 4.912 13.552 1.00 88.62 201 GLY A N 1
ATOM 1534 C CA . GLY A 1 201 ? 9.868 5.474 14.770 1.00 88.62 201 GLY A CA 1
ATOM 1535 C C . GLY A 1 201 ? 9.670 4.431 15.862 1.00 88.62 201 GLY A C 1
ATOM 1536 O O . GLY A 1 201 ? 9.960 3.250 15.676 1.00 88.62 201 GLY A O 1
ATOM 1537 N N . LEU A 1 202 ? 9.176 4.878 17.016 1.00 93.38 202 LEU A N 1
ATOM 1538 C CA . LEU A 1 202 ? 8.716 3.990 18.083 1.00 93.38 202 LEU A CA 1
ATOM 1539 C C . LEU A 1 202 ? 7.241 3.658 17.885 1.00 93.38 202 LEU A C 1
ATOM 1541 O O . LEU A 1 202 ? 6.462 4.550 17.550 1.00 93.38 202 LEU A O 1
ATOM 1545 N N . ALA A 1 203 ? 6.891 2.394 18.109 1.00 91.88 203 ALA A N 1
ATOM 1546 C CA . ALA A 1 203 ? 5.534 1.886 18.006 1.00 91.88 203 ALA A CA 1
ATOM 1547 C C . ALA A 1 203 ? 4.609 2.588 19.009 1.00 91.88 203 ALA A C 1
ATOM 1549 O O . ALA A 1 203 ? 4.893 2.600 20.215 1.00 91.88 203 ALA A O 1
ATOM 1550 N N . ASP A 1 204 ? 3.500 3.135 18.515 1.00 91.50 204 ASP A N 1
ATOM 1551 C CA . ASP A 1 204 ? 2.411 3.604 19.367 1.00 91.50 204 ASP A CA 1
ATOM 1552 C C . ASP A 1 204 ? 1.619 2.428 19.972 1.00 91.50 204 ASP A C 1
ATOM 1554 O O . ASP A 1 204 ? 1.881 1.262 19.677 1.00 91.50 204 ASP A O 1
ATOM 1558 N N . GLY A 1 205 ? 0.654 2.717 20.851 1.00 90.75 205 GLY A N 1
ATOM 1559 C CA . GLY A 1 205 ? -0.134 1.672 21.515 1.00 90.75 205 GLY A CA 1
ATOM 1560 C C . GLY A 1 205 ? -0.843 0.728 20.539 1.00 90.75 205 GLY A C 1
ATOM 1561 O O . GLY A 1 205 ? -0.815 -0.481 20.727 1.00 90.75 205 GLY A O 1
ATOM 1562 N N . CYS A 1 206 ? -1.398 1.255 19.450 1.00 89.50 206 CYS A N 1
ATOM 1563 C CA . CYS A 1 206 ? -2.153 0.456 18.493 1.00 89.50 206 CYS A CA 1
ATOM 1564 C C . CYS A 1 206 ? -1.258 -0.391 17.595 1.00 89.50 206 CYS A C 1
ATOM 1566 O O . CYS A 1 206 ? -1.551 -1.557 17.323 1.00 89.50 206 CYS A O 1
ATOM 1568 N N . GLU A 1 207 ? -0.142 0.187 17.153 1.00 93.19 207 GLU A N 1
ATOM 1569 C CA . GLU A 1 207 ? 0.900 -0.543 16.443 1.00 93.19 207 GLU A CA 1
ATOM 1570 C C . GLU A 1 207 ? 1.423 -1.686 17.311 1.00 93.19 207 GLU A C 1
ATOM 1572 O O . GLU A 1 207 ? 1.576 -2.797 16.808 1.00 93.19 207 GLU A O 1
ATOM 1577 N N . ARG A 1 208 ? 1.636 -1.449 18.614 1.00 93.81 208 ARG A N 1
ATOM 1578 C CA . ARG A 1 208 ? 2.060 -2.495 19.551 1.00 93.81 208 ARG A CA 1
ATOM 1579 C C . ARG A 1 208 ? 1.031 -3.599 19.711 1.00 93.81 208 ARG A C 1
ATOM 1581 O O . ARG A 1 208 ? 1.404 -4.766 19.618 1.00 93.81 208 ARG A O 1
ATOM 1588 N N . ASP A 1 209 ? -0.237 -3.243 19.880 1.00 92.75 209 ASP A N 1
ATOM 1589 C CA . ASP A 1 209 ? -1.314 -4.215 20.054 1.00 92.75 209 ASP A CA 1
ATOM 1590 C C . ASP A 1 209 ? -1.485 -5.099 18.809 1.00 92.75 209 ASP A C 1
ATOM 1592 O O . ASP A 1 209 ? -1.586 -6.321 18.909 1.00 92.75 209 ASP A O 1
ATOM 1596 N N . HIS A 1 210 ? -1.477 -4.506 17.611 1.00 93.25 210 HIS A N 1
ATOM 1597 C CA . HIS A 1 210 ? -1.663 -5.258 16.368 1.00 93.25 210 HIS A CA 1
ATOM 1598 C C . HIS A 1 210 ? -0.422 -6.029 15.915 1.00 93.25 210 HIS A C 1
ATOM 1600 O O . HIS A 1 210 ? -0.564 -7.100 15.318 1.00 93.25 210 HIS A O 1
ATOM 1606 N N . LEU A 1 211 ? 0.777 -5.490 16.153 1.00 90.25 211 LEU A N 1
ATOM 1607 C CA . LEU A 1 211 ? 2.040 -6.125 15.772 1.00 90.25 211 LEU A CA 1
ATOM 1608 C C . LEU A 1 211 ? 2.636 -6.998 16.882 1.00 90.25 211 LEU A C 1
ATOM 1610 O O . LEU A 1 211 ? 3.716 -7.545 16.681 1.00 90.25 211 LEU A O 1
ATOM 1614 N N . GLU A 1 212 ? 1.946 -7.146 18.017 1.00 92.69 212 GLU A N 1
ATOM 1615 C CA . GLU A 1 212 ? 2.389 -7.937 19.175 1.00 92.69 212 GLU A CA 1
ATOM 1616 C C . GLU A 1 212 ? 3.790 -7.513 19.667 1.00 92.69 212 GLU A C 1
ATOM 1618 O O . GLU A 1 212 ? 4.659 -8.338 19.957 1.00 92.69 212 GLU A O 1
ATOM 1623 N N . LEU A 1 213 ? 4.025 -6.197 19.736 1.00 89.06 213 LEU A N 1
ATOM 1624 C CA . LEU A 1 213 ? 5.322 -5.611 20.085 1.00 89.06 213 LEU A CA 1
ATOM 1625 C C . LEU A 1 213 ? 5.384 -5.164 21.559 1.00 89.06 213 LEU A C 1
ATOM 1627 O O . LEU A 1 213 ? 4.432 -4.562 22.057 1.00 89.06 213 LEU A O 1
ATOM 1631 N N . PRO A 1 214 ? 6.524 -5.349 22.253 1.00 90.94 214 PRO A N 1
ATOM 1632 C CA . PRO A 1 214 ? 6.739 -4.774 23.580 1.00 90.94 214 PRO A CA 1
ATOM 1633 C C . PRO A 1 214 ? 6.943 -3.249 23.532 1.00 90.94 214 PRO A C 1
ATOM 1635 O O . PRO A 1 214 ? 7.294 -2.684 22.496 1.00 90.94 214 PRO A O 1
ATOM 1638 N N . ASP A 1 215 ? 6.778 -2.571 24.668 1.00 91.31 215 ASP A N 1
ATOM 1639 C CA . ASP A 1 215 ? 7.133 -1.154 24.822 1.00 91.31 215 ASP A CA 1
ATOM 1640 C C . ASP A 1 215 ? 8.538 -1.008 25.441 1.00 91.31 215 ASP A C 1
ATOM 1642 O O . ASP A 1 215 ? 8.777 -1.592 26.502 1.00 91.31 215 ASP A O 1
ATOM 1646 N N . PRO A 1 216 ? 9.468 -0.238 24.842 1.00 92.81 216 PRO A N 1
ATOM 1647 C CA . PRO A 1 216 ? 9.416 0.372 23.511 1.00 92.81 216 PRO A CA 1
ATOM 1648 C C . PRO A 1 216 ? 9.848 -0.603 22.409 1.00 92.81 216 PRO A C 1
ATOM 1650 O O . PRO A 1 216 ? 10.752 -1.417 22.599 1.00 92.81 216 PRO A O 1
ATOM 1653 N N . SER A 1 217 ? 9.261 -0.465 21.217 1.00 89.31 217 SER A N 1
ATOM 1654 C CA . SER A 1 217 ? 9.678 -1.216 20.026 1.00 89.31 217 SER A CA 1
ATOM 1655 C C . SER A 1 217 ? 9.822 -0.321 18.804 1.00 89.31 217 SER A C 1
ATOM 1657 O O . SER A 1 217 ? 8.981 0.553 18.593 1.00 89.31 217 SER A O 1
ATOM 1659 N N . PRO A 1 218 ? 10.849 -0.543 17.966 1.00 88.00 218 PRO A N 1
ATOM 1660 C CA . PRO A 1 218 ? 10.984 0.160 16.704 1.00 88.00 218 PRO A CA 1
ATOM 1661 C C . PRO A 1 218 ? 9.987 -0.367 15.667 1.00 88.00 218 PRO A C 1
ATOM 1663 O O . PRO A 1 218 ? 9.752 -1.575 15.556 1.00 88.00 218 PRO A O 1
ATOM 1666 N N . VAL A 1 219 ? 9.470 0.545 14.851 1.00 88.88 219 VAL A N 1
ATOM 1667 C CA . VAL A 1 219 ? 8.671 0.256 13.657 1.00 88.88 219 VAL A CA 1
ATOM 1668 C C . VAL A 1 219 ? 9.222 1.023 12.467 1.00 88.88 219 VAL A C 1
ATOM 1670 O O . VAL A 1 219 ? 9.758 2.126 12.606 1.00 88.88 219 VAL A O 1
ATOM 1673 N N . LEU A 1 220 ? 9.071 0.431 11.287 1.00 86.25 220 LEU A N 1
ATOM 1674 C CA . LEU A 1 220 ? 9.281 1.131 10.028 1.00 86.25 220 LEU A CA 1
ATOM 1675 C C . LEU A 1 220 ? 7.915 1.557 9.502 1.00 86.25 220 LEU A C 1
ATOM 1677 O O . LEU A 1 220 ? 7.065 0.698 9.264 1.00 86.25 220 LEU A O 1
ATOM 1681 N N . ARG A 1 221 ? 7.693 2.857 9.323 1.00 89.38 221 ARG A N 1
ATOM 1682 C CA . ARG A 1 221 ? 6.469 3.375 8.717 1.00 89.38 221 ARG A CA 1
ATOM 1683 C C . ARG A 1 221 ? 6.722 3.753 7.275 1.00 89.38 221 ARG A C 1
ATOM 1685 O O . ARG A 1 221 ? 7.783 4.257 6.914 1.00 89.38 221 ARG A O 1
ATOM 1692 N N . THR A 1 222 ? 5.723 3.503 6.446 1.00 86.19 222 THR A N 1
ATOM 1693 C CA . THR A 1 222 ? 5.740 3.884 5.039 1.00 86.19 222 THR A CA 1
ATOM 1694 C C . THR A 1 222 ? 4.451 4.596 4.684 1.00 86.19 222 THR A C 1
ATOM 1696 O O . THR A 1 222 ? 3.378 4.227 5.166 1.00 86.19 222 THR A O 1
ATOM 1699 N N . GLN A 1 223 ? 4.564 5.592 3.816 1.00 90.00 223 GLN A N 1
ATOM 1700 C CA . GLN A 1 223 ? 3.434 6.210 3.147 1.00 90.00 223 GLN A CA 1
ATOM 1701 C C . GLN A 1 223 ? 3.677 6.144 1.647 1.00 90.00 223 GLN A C 1
ATOM 1703 O O . GLN A 1 223 ? 4.648 6.712 1.152 1.00 90.00 223 GLN A O 1
ATOM 1708 N N . GLN A 1 224 ? 2.787 5.469 0.938 1.00 87.19 224 GLN A N 1
ATOM 1709 C CA . GLN A 1 224 ? 2.827 5.332 -0.503 1.00 87.19 224 GLN A CA 1
ATOM 1710 C C . GLN A 1 224 ? 1.633 6.031 -1.140 1.00 87.19 224 GLN A C 1
ATOM 1712 O O . GLN A 1 224 ? 0.505 5.877 -0.679 1.00 87.19 224 GLN A O 1
ATOM 1717 N N . VAL A 1 225 ? 1.890 6.746 -2.230 1.00 88.50 225 VAL A N 1
ATOM 1718 C CA . VAL A 1 225 ? 0.871 7.242 -3.157 1.00 88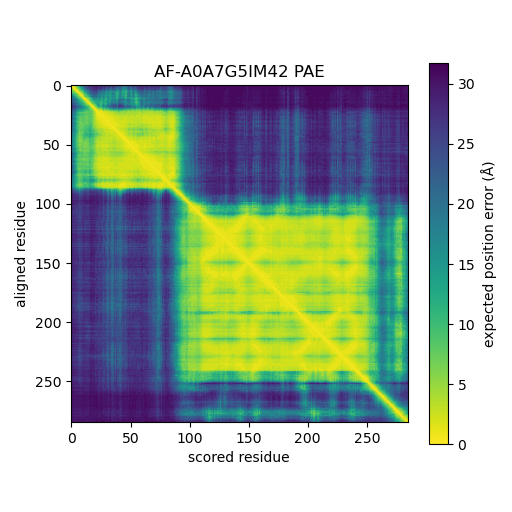.50 225 VAL A CA 1
ATOM 1719 C C . VAL A 1 225 ? 1.033 6.506 -4.479 1.00 88.50 225 VAL A C 1
ATOM 1721 O O . VAL A 1 225 ? 2.144 6.475 -5.011 1.00 88.50 225 VAL A O 1
ATOM 1724 N N . THR A 1 226 ? -0.050 5.932 -5.001 1.00 86.81 226 THR A N 1
ATOM 1725 C CA . THR A 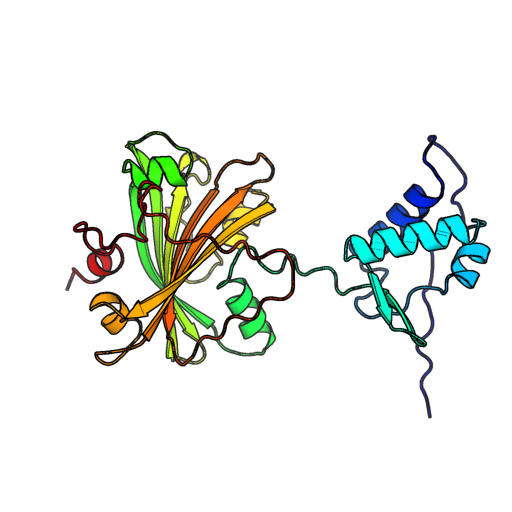1 226 ? -0.062 5.189 -6.269 1.00 86.81 226 THR A CA 1
ATOM 1726 C C . THR A 1 226 ? -0.844 5.960 -7.325 1.00 86.81 226 THR A C 1
ATOM 1728 O O . THR A 1 226 ? -1.968 6.403 -7.078 1.00 86.81 226 THR A O 1
ATOM 1731 N N . LEU A 1 227 ? -0.255 6.077 -8.513 1.00 83.19 227 LEU A N 1
ATOM 1732 C CA . LEU A 1 227 ? -0.804 6.785 -9.663 1.00 83.19 227 LEU A CA 1
ATOM 1733 C C . LEU A 1 227 ? -1.246 5.815 -10.765 1.00 83.19 227 LEU A C 1
ATOM 1735 O O . LEU A 1 227 ? -0.653 4.746 -10.966 1.00 83.19 227 LEU A O 1
ATOM 1739 N N . LEU A 1 228 ? -2.272 6.228 -11.504 1.00 82.12 228 LEU A N 1
ATOM 1740 C CA . LEU A 1 228 ? -2.741 5.582 -12.727 1.00 82.12 228 LEU A CA 1
ATOM 1741 C C . LEU A 1 228 ? -1.966 6.071 -13.961 1.00 82.12 228 LEU A C 1
ATOM 1743 O O . LEU A 1 228 ? -1.084 6.926 -13.876 1.00 82.12 228 LEU A O 1
ATOM 1747 N N . ASP A 1 229 ? -2.255 5.503 -15.129 1.00 81.25 229 ASP A N 1
ATOM 1748 C CA . ASP A 1 229 ? -1.663 5.915 -16.408 1.00 81.25 229 ASP A CA 1
ATOM 1749 C C . ASP A 1 229 ? -2.158 7.275 -16.908 1.00 81.25 229 ASP A C 1
ATOM 1751 O O . ASP A 1 229 ? -1.431 7.945 -17.640 1.00 81.25 229 ASP A O 1
ATOM 1755 N N . ASP A 1 230 ? -3.329 7.720 -16.448 1.00 80.44 230 ASP A N 1
ATOM 1756 C CA . ASP A 1 230 ? -3.836 9.084 -16.636 1.00 80.44 230 ASP A CA 1
ATOM 1757 C C . ASP A 1 230 ? -3.176 10.121 -15.697 1.00 80.44 230 ASP A C 1
ATOM 1759 O O . ASP A 1 230 ? -3.465 11.313 -15.792 1.00 80.44 230 ASP A O 1
ATOM 1763 N N . GLY A 1 231 ? -2.279 9.681 -14.805 1.00 80.69 231 GLY A N 1
ATOM 1764 C CA . GLY A 1 231 ? -1.577 10.520 -13.831 1.00 80.69 231 GLY A CA 1
ATOM 1765 C C . GLY A 1 231 ? -2.366 10.825 -12.555 1.00 80.69 231 GLY A C 1
ATOM 1766 O O . GLY A 1 231 ? -1.802 11.429 -11.645 1.00 80.69 231 GLY A O 1
ATOM 1767 N N . SER A 1 232 ? -3.629 10.401 -12.454 1.00 86.94 232 SER A N 1
ATOM 1768 C CA . SER A 1 232 ? -4.440 10.600 -11.249 1.00 86.94 232 SER A CA 1
ATOM 1769 C C . SER A 1 232 ? -4.053 9.639 -10.123 1.00 86.94 232 SER A C 1
ATOM 1771 O O . SER A 1 232 ? -3.575 8.524 -10.358 1.00 86.94 232 SER A O 1
ATOM 1773 N N . THR A 1 233 ? -4.274 10.066 -8.880 1.00 92.06 233 THR A N 1
ATOM 1774 C CA . THR A 1 233 ? -4.032 9.236 -7.697 1.00 92.06 233 THR A CA 1
ATOM 1775 C C . THR A 1 233 ? -5.169 8.238 -7.497 1.00 92.06 233 THR A C 1
ATOM 1777 O O . THR A 1 233 ? -6.331 8.619 -7.364 1.00 92.06 233 THR A O 1
ATOM 1780 N N . ILE A 1 234 ? -4.836 6.947 -7.421 1.00 93.62 234 ILE A N 1
ATOM 1781 C CA . ILE A 1 234 ? -5.804 5.885 -7.101 1.00 93.62 234 ILE A CA 1
ATOM 1782 C C . ILE A 1 234 ? -5.741 5.452 -5.641 1.00 93.62 234 ILE A C 1
ATOM 1784 O O . ILE A 1 234 ? -6.717 4.936 -5.103 1.00 93.62 234 ILE A O 1
ATOM 1788 N N . GLU A 1 235 ? -4.600 5.642 -4.985 1.00 93.00 235 GLU A N 1
ATOM 1789 C CA . GLU A 1 235 ? -4.376 5.058 -3.672 1.00 93.00 235 GLU A CA 1
ATOM 1790 C C . GLU A 1 235 ? -3.423 5.898 -2.830 1.00 93.00 235 GLU A C 1
ATOM 1792 O O . GLU A 1 235 ? -2.370 6.333 -3.301 1.00 93.00 235 GLU A O 1
ATOM 1797 N N . LEU A 1 236 ? -3.766 6.021 -1.550 1.00 94.12 236 LEU A N 1
ATOM 1798 C CA . LEU A 1 236 ? -2.846 6.352 -0.472 1.00 94.12 236 LEU A CA 1
ATOM 1799 C C . LEU A 1 236 ? -2.776 5.150 0.475 1.00 94.12 236 LEU A C 1
ATOM 1801 O O . LEU A 1 236 ? -3.790 4.729 1.029 1.00 94.12 236 LEU A O 1
ATOM 1805 N N . CYS A 1 237 ? -1.584 4.613 0.700 1.00 92.44 237 CYS A N 1
ATOM 1806 C CA . CYS A 1 237 ? -1.347 3.487 1.593 1.00 92.44 237 CYS A CA 1
ATOM 1807 C C . CYS A 1 237 ? -0.382 3.897 2.705 1.00 92.44 237 CYS A C 1
ATOM 1809 O O . CYS A 1 237 ? 0.736 4.334 2.444 1.00 92.44 237 CYS A O 1
ATOM 1811 N N . ARG A 1 238 ? -0.802 3.737 3.958 1.00 92.69 238 ARG A N 1
ATOM 1812 C CA . ARG A 1 238 ? 0.040 3.909 5.145 1.00 92.69 238 ARG A CA 1
ATOM 1813 C C . ARG A 1 238 ? 0.274 2.549 5.779 1.00 92.69 238 ARG A C 1
ATOM 1815 O O . ARG A 1 238 ? -0.683 1.811 5.998 1.00 92.69 238 ARG A O 1
ATOM 1822 N N . SER A 1 239 ? 1.524 2.210 6.067 1.00 89.50 239 SER A N 1
ATOM 1823 C CA . SER A 1 239 ? 1.873 0.917 6.665 1.00 89.50 239 SER A CA 1
ATOM 1824 C C . SER A 1 239 ? 2.864 1.074 7.802 1.00 89.50 239 SER A C 1
ATOM 1826 O O . SER A 1 239 ? 3.814 1.837 7.654 1.00 89.50 239 SER A O 1
ATOM 1828 N N . SER A 1 240 ? 2.698 0.277 8.853 1.00 91.50 240 SER A N 1
ATOM 1829 C CA . SER A 1 240 ? 3.684 0.093 9.920 1.00 91.50 240 SER A CA 1
ATOM 1830 C C . SER A 1 240 ? 4.148 -1.357 9.923 1.00 91.50 240 SER A C 1
ATOM 1832 O O . SER A 1 240 ? 3.329 -2.280 9.947 1.00 91.50 240 SER A O 1
ATOM 1834 N N . PHE A 1 241 ? 5.461 -1.558 9.870 1.00 86.69 241 PHE A N 1
ATOM 1835 C CA . PHE A 1 241 ? 6.095 -2.868 9.792 1.00 86.69 241 PHE A CA 1
ATOM 1836 C C . PHE A 1 241 ? 6.814 -3.218 11.092 1.00 86.69 241 PHE A C 1
ATOM 1838 O O . PHE A 1 241 ? 7.430 -2.364 11.737 1.00 86.69 241 PHE A O 1
ATOM 1845 N N . HIS A 1 242 ? 6.785 -4.505 11.431 1.00 82.69 242 HIS A N 1
ATOM 1846 C CA . HIS A 1 242 ? 7.473 -5.069 12.584 1.00 82.69 242 HIS A CA 1
ATOM 1847 C C . HIS A 1 242 ? 8.999 -4.908 12.434 1.00 82.69 242 HIS A C 1
ATOM 1849 O O . HIS A 1 242 ? 9.640 -5.615 11.651 1.00 82.69 242 HIS A O 1
ATOM 1855 N N . GLY A 1 243 ? 9.610 -4.009 13.217 1.00 68.50 243 GLY A N 1
ATOM 1856 C CA . GLY A 1 243 ? 10.980 -3.522 12.988 1.00 68.50 243 GLY A CA 1
ATOM 1857 C C . GLY A 1 243 ? 12.102 -4.567 13.060 1.00 68.50 243 GLY A C 1
ATOM 1858 O O . GLY A 1 243 ? 13.187 -4.328 12.544 1.00 68.50 243 GLY A O 1
ATOM 1859 N N . ARG A 1 244 ? 11.864 -5.736 13.671 1.00 66.88 244 ARG A N 1
ATOM 1860 C CA . ARG A 1 244 ? 12.840 -6.849 13.707 1.00 66.88 244 ARG A CA 1
ATOM 1861 C C . ARG A 1 244 ? 12.682 -7.871 12.582 1.00 66.88 244 ARG A C 1
ATOM 1863 O O . ARG A 1 244 ? 13.608 -8.635 12.337 1.00 66.88 244 ARG A O 1
ATOM 1870 N N . HIS A 1 245 ? 11.503 -7.947 11.973 1.00 64.00 245 HIS A N 1
ATOM 1871 C CA . HIS A 1 245 ? 11.149 -9.018 11.033 1.00 64.00 245 HIS A CA 1
ATOM 1872 C C . HIS A 1 245 ? 11.016 -8.508 9.597 1.00 64.00 245 HIS A C 1
ATOM 1874 O O . HIS A 1 245 ? 10.907 -9.305 8.668 1.00 64.00 245 HIS A O 1
ATOM 1880 N N . PHE A 1 246 ? 11.064 -7.189 9.413 1.00 66.00 246 PHE A N 1
ATOM 1881 C CA . PHE A 1 246 ? 10.978 -6.544 8.118 1.00 66.00 246 PHE A CA 1
ATOM 1882 C C . PHE A 1 246 ? 12.318 -5.911 7.728 1.00 66.00 246 PHE A C 1
ATOM 1884 O O . PHE A 1 246 ? 12.887 -5.121 8.479 1.00 66.00 246 PHE A O 1
ATOM 1891 N N . SER A 1 247 ? 12.795 -6.243 6.529 1.00 59.84 247 SER A N 1
ATOM 1892 C CA . SER A 1 247 ? 13.930 -5.596 5.870 1.00 59.84 247 SER A CA 1
ATOM 1893 C C . SER A 1 247 ? 13.467 -5.086 4.513 1.00 59.84 247 SER A C 1
ATOM 1895 O O . SER A 1 247 ? 12.814 -5.818 3.769 1.00 59.84 247 SER A O 1
ATOM 1897 N N . LEU A 1 248 ? 13.818 -3.843 4.183 1.00 63.31 248 LEU A N 1
ATOM 1898 C CA . LEU A 1 248 ? 13.554 -3.272 2.871 1.00 63.31 248 LEU A CA 1
ATOM 1899 C C . LEU A 1 248 ? 14.818 -3.353 2.013 1.00 63.31 248 LEU A C 1
ATOM 1901 O O . LEU A 1 248 ? 15.853 -2.785 2.360 1.00 63.31 248 LEU A O 1
ATOM 1905 N N . HIS A 1 249 ? 14.714 -4.018 0.867 1.00 54.91 249 HIS A N 1
ATOM 1906 C CA . HIS A 1 249 ? 15.768 -4.061 -0.140 1.00 54.91 249 HIS A CA 1
ATOM 1907 C C . HIS A 1 249 ? 15.338 -3.229 -1.351 1.00 54.91 249 HIS A C 1
ATOM 1909 O O . HIS A 1 249 ? 14.279 -3.464 -1.922 1.00 54.91 249 HIS A O 1
ATOM 1915 N N . MET A 1 250 ? 16.158 -2.251 -1.741 1.00 57.69 250 MET A N 1
ATOM 1916 C CA . MET A 1 250 ? 15.918 -1.390 -2.904 1.00 57.69 250 MET A CA 1
ATOM 1917 C C . MET A 1 250 ? 17.127 -1.441 -3.841 1.00 57.69 250 MET A C 1
ATOM 1919 O O . MET A 1 250 ? 18.264 -1.310 -3.388 1.00 57.69 250 MET A O 1
ATOM 1923 N N . SER A 1 251 ? 16.900 -1.583 -5.148 1.00 41.66 251 SER A N 1
ATOM 1924 C CA . SER A 1 251 ? 17.960 -1.593 -6.166 1.00 41.66 251 SER A CA 1
ATOM 1925 C C . SER A 1 251 ? 17.626 -0.655 -7.338 1.00 41.66 251 SER A C 1
ATOM 1927 O O . SER A 1 251 ? 16.953 -1.078 -8.270 1.00 41.66 251 SER A O 1
ATOM 1929 N N . GLY A 1 252 ? 18.121 0.598 -7.291 1.00 44.12 252 GLY A N 1
ATOM 1930 C CA . GLY A 1 252 ? 17.944 1.672 -8.307 1.00 44.12 252 GLY A CA 1
ATOM 1931 C C . GLY A 1 252 ? 16.488 2.174 -8.453 1.00 44.12 252 GLY A C 1
ATOM 1932 O O . GLY A 1 252 ? 15.566 1.387 -8.342 1.00 44.12 252 GLY A O 1
ATOM 1933 N N . ALA A 1 253 ? 16.137 3.448 -8.672 1.00 36.88 253 ALA A N 1
ATOM 1934 C CA . ALA A 1 253 ? 16.833 4.660 -9.104 1.00 36.88 253 ALA A CA 1
ATOM 1935 C C . ALA A 1 253 ? 16.540 5.853 -8.155 1.00 36.88 253 ALA A C 1
ATOM 1937 O O . ALA A 1 253 ? 15.499 5.888 -7.513 1.00 36.88 253 ALA A O 1
ATOM 1938 N N . GLN A 1 254 ? 17.483 6.805 -8.073 1.00 38.50 254 GLN A N 1
ATOM 1939 C CA . GLN A 1 254 ? 17.424 8.104 -7.366 1.00 38.50 254 GLN A CA 1
ATOM 1940 C C . GLN A 1 254 ? 16.520 8.182 -6.116 1.00 38.50 254 GLN A C 1
ATOM 1942 O O . GLN A 1 254 ? 15.398 8.681 -6.166 1.00 38.50 254 GLN A O 1
ATOM 1947 N N . ALA A 1 255 ? 17.064 7.818 -4.950 1.00 40.16 255 ALA A N 1
ATOM 1948 C CA . ALA A 1 255 ? 16.513 8.290 -3.683 1.00 40.16 255 ALA A CA 1
ATOM 1949 C C . ALA A 1 255 ? 16.794 9.796 -3.560 1.00 40.16 255 ALA A C 1
ATOM 1951 O O . ALA A 1 255 ? 17.951 10.222 -3.540 1.00 40.16 255 ALA A O 1
ATOM 1952 N N . ARG A 1 256 ? 15.745 10.618 -3.500 1.00 36.44 256 ARG A N 1
ATOM 1953 C CA . ARG A 1 256 ? 15.891 12.033 -3.151 1.00 36.44 256 ARG A CA 1
ATOM 1954 C C . ARG A 1 256 ? 15.856 12.135 -1.633 1.00 36.44 256 ARG A C 1
ATOM 1956 O O . ARG A 1 256 ? 14.841 11.832 -1.018 1.00 36.44 256 ARG A O 1
ATOM 1963 N N . VAL A 1 257 ? 16.965 12.563 -1.035 1.00 34.47 257 VAL A N 1
ATOM 1964 C CA . VAL A 1 257 ? 16.985 12.947 0.378 1.00 34.47 257 VAL A CA 1
ATOM 1965 C C . VAL A 1 257 ? 16.276 14.292 0.477 1.00 34.47 257 VAL A C 1
ATOM 1967 O O . VAL A 1 257 ? 16.820 15.318 0.072 1.00 34.47 257 VAL A O 1
ATOM 1970 N N . ALA A 1 258 ? 15.040 14.289 0.963 1.00 33.00 258 ALA A N 1
ATOM 1971 C CA . ALA A 1 258 ? 14.413 15.508 1.441 1.00 33.00 258 ALA A CA 1
ATOM 1972 C C . ALA A 1 258 ? 14.918 15.747 2.868 1.00 33.00 258 ALA A C 1
ATOM 1974 O O . ALA A 1 258 ? 14.759 14.887 3.734 1.00 33.00 258 ALA A O 1
ATOM 1975 N N . ALA A 1 259 ? 15.550 16.896 3.118 1.00 26.34 259 ALA A N 1
ATOM 1976 C CA . ALA A 1 259 ? 15.700 17.361 4.490 1.00 26.34 259 ALA A CA 1
ATOM 1977 C C . ALA A 1 259 ? 14.297 17.540 5.086 1.00 26.34 259 ALA A C 1
ATOM 1979 O O . ALA A 1 259 ? 13.370 17.931 4.370 1.00 26.34 259 ALA A O 1
ATOM 1980 N N . ILE A 1 260 ? 14.147 17.287 6.386 1.00 36.38 260 ILE A N 1
ATOM 1981 C CA . ILE A 1 260 ? 12.973 17.734 7.139 1.00 36.38 260 ILE A CA 1
ATOM 1982 C C . ILE A 1 260 ? 13.034 19.269 7.125 1.00 36.38 260 ILE A C 1
ATOM 1984 O O . ILE A 1 260 ? 13.678 19.883 7.972 1.00 36.38 260 ILE A O 1
ATOM 1988 N N . SER A 1 261 ? 12.496 19.886 6.072 1.00 29.22 261 SER A N 1
ATOM 1989 C CA . SER A 1 261 ? 12.471 21.337 5.925 1.00 29.22 261 SER A CA 1
ATOM 1990 C C . SER A 1 261 ? 11.537 21.897 6.985 1.00 29.22 261 SER A C 1
ATOM 1992 O O . SER A 1 261 ? 10.381 21.486 7.054 1.00 29.22 261 SER A O 1
ATOM 1994 N N . GLN A 1 262 ? 12.032 22.847 7.778 1.00 33.94 262 GLN A N 1
ATOM 1995 C CA . GLN A 1 262 ? 11.219 23.596 8.738 1.00 33.94 262 GLN A CA 1
ATOM 1996 C C . GLN A 1 262 ? 10.112 24.426 8.050 1.00 33.94 262 GLN A C 1
ATOM 1998 O O . GLN A 1 262 ? 9.170 24.819 8.725 1.00 33.94 262 GLN A O 1
ATOM 2003 N N . ASP A 1 263 ? 10.182 24.605 6.720 1.00 27.05 263 ASP A N 1
ATOM 2004 C CA . ASP A 1 263 ? 9.252 25.413 5.910 1.00 27.05 263 ASP A CA 1
ATOM 2005 C C . ASP A 1 263 ? 8.509 24.625 4.807 1.00 27.05 263 ASP A C 1
ATOM 2007 O O . ASP A 1 263 ? 7.881 25.207 3.923 1.00 27.05 263 ASP A O 1
ATOM 2011 N N . MET A 1 264 ? 8.541 23.287 4.827 1.00 24.69 264 MET A N 1
ATOM 2012 C CA . MET A 1 264 ? 7.468 22.518 4.179 1.00 24.69 264 MET A CA 1
ATOM 2013 C C . MET A 1 264 ? 6.269 22.561 5.129 1.00 24.69 264 MET A C 1
ATOM 2015 O O . MET A 1 264 ? 6.483 22.300 6.313 1.00 24.69 264 MET A O 1
ATOM 2019 N N . PRO A 1 265 ? 5.026 22.841 4.685 1.00 26.98 265 PRO A N 1
ATOM 2020 C CA . PRO A 1 265 ? 3.878 22.595 5.540 1.00 26.98 265 PRO A CA 1
ATOM 2021 C C . PRO A 1 265 ? 3.924 21.108 5.862 1.00 26.98 265 PRO A C 1
ATOM 2023 O O . PRO A 1 265 ? 3.763 20.256 4.985 1.00 26.98 265 PRO A O 1
ATOM 2026 N N . LEU A 1 266 ? 4.284 20.822 7.107 1.00 30.36 266 LEU A N 1
ATOM 2027 C CA . LEU A 1 266 ? 4.425 19.494 7.646 1.00 30.36 266 LEU A CA 1
ATOM 2028 C C . LEU A 1 266 ? 3.045 18.842 7.579 1.00 30.36 266 LEU A C 1
ATOM 2030 O O . LEU A 1 266 ? 2.299 18.820 8.550 1.00 30.36 266 LEU A O 1
ATOM 2034 N N . GLY A 1 267 ? 2.749 18.202 6.454 1.00 31.94 267 GLY A N 1
ATOM 2035 C CA . GLY A 1 267 ? 2.216 16.860 6.530 1.00 31.94 267 GLY A CA 1
ATOM 2036 C C . GLY A 1 267 ? 3.305 16.013 7.170 1.00 31.94 267 GLY A C 1
ATOM 2037 O O . GLY A 1 267 ? 3.982 15.252 6.482 1.00 31.94 267 GLY A O 1
ATOM 2038 N N . HIS A 1 268 ? 3.513 16.175 8.483 1.00 30.88 268 HIS A N 1
ATOM 2039 C CA . HIS A 1 268 ? 4.041 15.088 9.283 1.00 30.88 268 HIS A CA 1
ATOM 2040 C C . HIS A 1 268 ? 3.288 13.828 8.826 1.00 30.88 268 HIS A C 1
ATOM 2042 O O . HIS A 1 268 ? 2.109 13.897 8.460 1.00 30.88 268 HIS A O 1
ATOM 2048 N N . ILE A 1 269 ? 3.928 12.662 8.842 1.00 41.38 269 ILE A N 1
ATOM 2049 C CA . ILE A 1 269 ? 3.142 11.445 9.042 1.00 41.38 269 ILE A CA 1
ATOM 2050 C C . ILE A 1 269 ? 2.545 11.671 10.425 1.00 41.38 269 ILE A C 1
ATOM 2052 O O . ILE A 1 269 ? 3.238 11.573 11.432 1.00 41.38 269 ILE A O 1
ATOM 2056 N N . SER A 1 270 ? 1.359 12.273 10.431 1.00 31.34 270 SER A N 1
ATOM 2057 C CA . SER A 1 270 ? 0.938 13.106 11.534 1.00 31.34 270 SER A CA 1
ATOM 2058 C C . SER A 1 270 ? 0.942 12.261 12.798 1.00 31.34 270 SER A C 1
ATOM 2060 O O . SER A 1 270 ? 0.300 11.213 12.856 1.00 31.34 270 SER A O 1
ATOM 2062 N N . HIS A 1 271 ? 1.588 12.771 13.845 1.00 34.19 271 HIS A N 1
ATOM 2063 C CA . HIS A 1 271 ? 1.044 12.633 15.188 1.00 34.19 271 HIS A CA 1
ATOM 2064 C C . HIS A 1 271 ? -0.288 13.396 15.197 1.00 34.19 271 HIS A C 1
ATOM 2066 O O . HIS A 1 271 ? -0.402 14.457 15.807 1.00 34.19 271 HIS A O 1
ATOM 2072 N N . THR A 1 272 ? -1.271 12.952 14.407 1.00 29.08 272 THR A N 1
ATOM 2073 C CA . THR A 1 272 ? -2.573 13.592 14.403 1.00 29.08 272 THR A CA 1
ATOM 2074 C C . THR A 1 272 ? -3.143 13.349 15.787 1.00 29.08 272 THR A C 1
ATOM 2076 O O . THR A 1 272 ? -3.154 12.228 16.286 1.00 29.08 272 THR A O 1
ATOM 2079 N N . THR A 1 273 ? -3.660 14.401 16.400 1.00 32.09 273 THR A N 1
ATOM 2080 C CA . THR A 1 273 ? -4.616 14.306 17.506 1.00 32.09 273 THR A CA 1
ATOM 2081 C C . THR A 1 273 ? -5.926 13.636 17.066 1.00 32.09 273 THR A C 1
ATOM 2083 O O . THR A 1 273 ? -6.762 13.320 17.908 1.00 32.09 273 THR A O 1
ATOM 2086 N N . ALA A 1 274 ? -6.114 13.399 15.759 1.00 37.97 274 ALA A N 1
ATOM 2087 C CA . ALA A 1 274 ? -7.117 12.477 15.249 1.00 37.97 274 ALA A CA 1
ATOM 2088 C C . ALA A 1 274 ? -6.702 11.038 15.600 1.00 37.97 274 ALA A C 1
ATOM 2090 O O . ALA A 1 274 ? -5.536 10.687 15.416 1.00 37.97 274 ALA A O 1
ATOM 2091 N N . PRO A 1 275 ? -7.626 10.204 16.104 1.00 39.00 275 PRO A N 1
ATOM 2092 C CA . PRO A 1 275 ? -7.306 8.844 16.517 1.00 39.00 275 PRO A CA 1
ATOM 2093 C C . PRO A 1 275 ? -6.595 8.109 15.380 1.00 39.00 275 PRO A C 1
ATOM 2095 O O . PRO A 1 275 ? -7.048 8.171 14.235 1.00 39.00 275 PRO A O 1
ATOM 2098 N N . ASN A 1 276 ? -5.489 7.422 15.701 1.00 54.50 276 ASN A N 1
ATOM 2099 C CA . ASN A 1 276 ? -4.824 6.518 14.768 1.00 54.50 276 ASN A CA 1
ATOM 2100 C C . ASN A 1 276 ? -5.932 5.669 14.108 1.00 54.50 276 ASN A C 1
ATOM 2102 O O . ASN A 1 276 ? -6.705 5.044 14.837 1.00 54.50 276 ASN A O 1
ATOM 2106 N N . PRO A 1 277 ? -6.092 5.673 12.772 1.00 55.94 277 PRO A N 1
ATOM 2107 C CA . PRO A 1 277 ? -7.190 4.962 12.118 1.00 55.94 277 PRO A CA 1
ATOM 2108 C C . PRO A 1 277 ? -7.177 3.457 12.425 1.00 55.94 277 PRO A C 1
ATOM 2110 O O . PRO A 1 277 ? -8.207 2.797 12.294 1.00 55.94 277 PRO A O 1
ATOM 2113 N N . LEU A 1 278 ? -6.038 2.932 12.891 1.00 56.31 278 LEU A N 1
ATOM 2114 C CA . LEU A 1 278 ? -5.908 1.594 13.455 1.00 56.31 278 LEU A CA 1
ATOM 2115 C C . LEU A 1 278 ? -6.633 1.450 14.813 1.00 56.31 278 LEU A C 1
ATOM 2117 O O . LEU A 1 278 ? -7.308 0.448 15.030 1.00 56.31 278 LEU A O 1
ATOM 2121 N N . CYS A 1 279 ? -6.599 2.465 15.689 1.00 49.56 279 CYS A N 1
ATOM 2122 C CA . CYS A 1 279 ? -7.315 2.480 16.977 1.00 49.56 279 CYS A CA 1
ATOM 2123 C C . CYS A 1 279 ? -8.838 2.462 16.813 1.00 49.56 279 CYS A C 1
ATOM 2125 O O . CYS A 1 279 ? -9.541 1.918 17.659 1.00 49.56 279 CYS A O 1
ATOM 2127 N N . ALA A 1 280 ? -9.378 3.060 15.748 1.00 50.75 280 ALA A N 1
ATOM 2128 C CA . ALA A 1 280 ? -10.825 3.073 15.521 1.00 50.75 280 ALA A CA 1
ATOM 2129 C C . ALA A 1 280 ? -11.393 1.663 15.240 1.00 50.75 280 ALA A C 1
ATOM 2131 O O . ALA A 1 280 ? -12.589 1.442 15.413 1.00 50.75 280 ALA A O 1
ATOM 2132 N N . ALA A 1 281 ? -10.537 0.708 14.849 1.00 44.91 281 ALA A N 1
ATOM 2133 C CA . ALA A 1 281 ? -10.895 -0.684 14.580 1.00 44.91 281 ALA A CA 1
ATOM 2134 C C . ALA A 1 281 ? -10.915 -1.576 15.838 1.00 44.91 281 ALA A C 1
ATOM 2136 O O . ALA A 1 281 ? -11.540 -2.634 15.822 1.00 44.91 281 ALA A O 1
ATOM 2137 N N . SER A 1 282 ? -10.230 -1.181 16.921 1.00 37.88 282 SER A N 1
ATOM 2138 C CA . SER A 1 282 ? -10.141 -1.971 18.162 1.00 37.88 282 SER A CA 1
ATOM 2139 C C . SER A 1 282 ? -11.298 -1.715 19.137 1.00 37.88 282 SER A C 1
ATOM 2141 O O . SER A 1 282 ? -11.440 -2.422 20.134 1.00 37.88 282 SER A O 1
ATOM 2143 N N . ALA A 1 283 ? -12.160 -0.738 18.844 1.00 31.50 283 ALA A N 1
ATOM 2144 C CA . ALA A 1 283 ? -13.295 -0.370 19.678 1.00 31.50 283 ALA A CA 1
ATOM 2145 C C . ALA A 1 283 ? -14.602 -1.020 19.192 1.00 31.50 283 ALA A C 1
ATOM 2147 O O . ALA A 1 283 ? -15.441 -0.350 18.592 1.00 31.50 283 ALA A O 1
ATOM 2148 N N . ARG A 1 284 ? -14.801 -2.312 19.483 1.00 27.56 284 ARG A N 1
ATOM 2149 C CA . ARG A 1 284 ? -16.115 -2.900 19.827 1.00 27.56 284 ARG A CA 1
ATOM 2150 C C . ARG A 1 284 ? -15.937 -4.320 20.403 1.00 27.56 284 ARG A C 1
ATOM 2152 O O . ARG A 1 284 ? -15.041 -5.022 19.941 1.00 27.56 284 ARG A O 1
ATOM 2159 N N . PRO A 1 285 ? -16.730 -4.678 21.431 1.00 34.31 285 PRO A N 1
ATOM 2160 C CA . PRO A 1 285 ? -16.547 -5.872 22.263 1.00 34.31 285 PRO A CA 1
ATOM 2161 C C . PRO A 1 285 ? -16.861 -7.185 21.542 1.00 34.31 285 PRO A C 1
ATOM 2163 O O . PRO A 1 285 ? -17.670 -7.160 20.586 1.00 34.31 285 PRO A O 1
#

Sequence (285 aa):
MNSATHPMAIGEPALAGGDGLPLHVRLKDEIIRGVRSGRFQAGSPILSERELCEHYAVSRTTVRKAIADLVHAGWLYSVSGKGTFVASPPLKQEIEPLVGFSADLRRQGLSVETRVLTFQRIDADDDLARLLDVRAGSAIVQLSRLRRVAGSPMAVQTVFIPEHRCPGILGFDLAARSLYDILRQDYDLRLTSGTTSIEAGLADGCERDHLELPDPSPVLRTQQVTLLDDGSTIELCRSSFHGRHFSLHMSGAQARVAAISQDMPLGHISHTTAPNPLCAASARP

pLDDT: mean 72.98, std 21.21, range [24.69, 98.06]

Mean predicted aligned error: 16.37 Å

Nearest PDB structures (foldseek):
  4zs8-assembly1_A  TM=6.451E-01  e=2.472E-19  Streptomyces coelicolor A3(2)
  4zsk-assembly1_B  TM=9.203E-01  e=9.165E-14  Streptomyces coelicolor A3(2)
  2ikk-assembly1_A  TM=9.256E-01  e=2.998E-10  Bacillus subtilis
  2ikk-assembly1_B  TM=9.259E-01  e=3.557E-10  Bacillus subtilis
  3hfi-assembly1_A-2  TM=9.242E-01  e=2.930E-09  Escherichia coli O6

Foldseek 3Di:
DDDDDDAADDDDADPDDDDDDDLLVVVLVSLVVCVVVCSAPAFAAHDALVVCCVRNVDDSVSSVVSLVVCCVVQQWPADPPPHIGGHHRPPPQDLDPVVSVVVVCVVVVKDKFKDWLDWDKDFDDPVNCVLQVHDGRQIKIWTWIFIDINRATWKIKIKIFRCVQPPPPSVDDVRPDPPVCCCCPVRVWAWDDKDKDKDKDWDDPLSCVRRVHDPTAIWIKMWMWIATPVRGTGMIMIMIGRVVPDDDDDDDDDDDDDDPDPPDPDPPCDPDPPPDVSVVSVPDD

Solvent-accessible surface area (backbone atoms only — not comparable to full-atom values): 16919 Å² total; per-residue (Å²): 134,87,81,79,79,78,75,77,93,76,78,83,85,60,97,72,80,86,76,98,64,57,70,38,58,56,55,40,51,51,52,52,50,32,44,74,70,57,76,45,48,58,68,38,61,54,78,50,69,68,54,46,24,68,63,65,74,44,54,64,71,41,49,52,49,30,51,51,53,33,36,74,70,44,55,26,44,76,44,91,99,77,50,44,25,31,27,51,68,66,61,90,73,47,100,32,88,57,60,38,47,46,53,50,36,45,76,71,70,43,53,71,47,51,44,71,59,40,79,47,80,46,64,24,47,71,66,53,9,63,75,42,74,49,55,66,63,38,56,26,35,40,39,27,35,41,33,26,50,76,84,42,51,43,35,41,37,40,36,40,30,53,29,91,78,46,74,70,56,87,78,58,64,68,51,84,43,59,67,66,55,42,41,40,70,77,59,67,47,52,76,69,50,64,55,76,48,76,49,80,47,72,50,48,75,53,54,20,65,70,45,74,46,64,91,87,32,60,25,40,36,36,42,34,39,35,22,31,76,89,67,48,49,53,35,41,38,40,34,44,30,36,48,90,84,58,82,89,86,86,83,87,77,84,87,78,85,73,72,92,52,93,82,50,85,75,80,51,90,61,88,51,91,58,76,57,76,69,51,70,53,70,72,72,137

Secondary structure (DSSP, 8-state):
----------------SSS---HHHHHHHHHHHHHHTTSS-TTPBPPPHHHHHHHHT--HHHHHHHHHHHHHTTSEEEETTTEEEE--------S-TTHHHHHHHHHTT--EEEEEEEEEEEE--HHHHHHHT--TT-EEEEEEEEEEETTEEEEEEEEEEEGGGSTTGGGS-TTTS-HHHHHHHTS---EEEEEEEEEEEE--HHHHHHHTPPSS-EEEEEEEEEEETTS-EEEEEEEEEETTT------SS--------TTS----S---SS--TTGGGS---

Organism: NCBI:txid2759707

Radius of gyration: 23.78 Å; Cα contacts (8 Å, |Δi|>4): 431; chains: 1; bounding box: 52×59×70 Å

InterPro domains:
  IPR000524 Transcription regulator HTH, GntR [PF00392] (26-86)
  IPR000524 Transcription regulator HTH, GntR [PR00035] (46-60)
  IPR000524 Transcription regulator HTH, GntR [PR00035] (60-76)
  IPR000524 Transcription regulator HTH, GntR [PS50949] (21-89)
  IPR000524 Transcription regulator HTH, GntR [SM00345] (27-86)
  IPR000524 Transcription regulator HTH, GntR [cd07377] (22-87)
  IPR011663 UbiC transcription regulator-associated [PF07702] (108-246)
  IPR011663 UbiC transcription regulator-associated [SM00866] (107-247)
  IPR028978 Chorismate pyruvate-lyase/UbiC transcription regulator-associated domain superfamily [G3DSA:3.40.1410.10] (89-252)
  IPR028978 Chorismate pyruvate-lyase/UbiC transcription regulator-associated domain superfamily [SSF64288] (74-250)
  IPR036388 Winged helix-like DNA-binding domain superfamily [G3DSA:1.10.10.10] (18-88)
  IPR036390 Winged helix DNA-binding domain superfamily [SSF46785] (19-90)
  IPR050679 Bacterial HTH-type transcriptional regulator [PTHR44846] (20-250)